Protein AF-A0A6P0TC28-F1 (afdb_monomer)

Radius of gyration: 22.36 Å; Cα contacts (8 Å, |Δi|>4): 568; chains: 1; bounding box: 62×47×70 Å

Foldseek 3Di:
DVVVVVVVVVVVCVVLVVLLVLCVQQVQLQLDLHHNVAQWHFQDPLLRSLVSLCVVCVVPDQFQEEEEEEPQCQLLWLVLAPPGRYRYSYYHPDELVVLLVVLLVCVVVVHAHQEYEYADELLNWWPVNDDDPDDSPSDDDPSSVLRSDPVSSVSSVCVVVVNHPDQWIFGSVRSRGIAGDPDFDQADDDADLDQQQIGTDLVCLVSLLSSCVSRVNHAYEYEHRAFALRCCLRPDNSSPNVLVSLVSQLSSLCSHPWYWYQHAQAPQRNDRVQDRHRRHGGSVVSSVVSCCSPPPDDGGTDGSNPDDSVVSSVSRLVSSCVSCVVVVNNVSDDPVVVD

Structure (mmCIF, N/CA/C/O backbone):
data_AF-A0A6P0TC28-F1
#
_entry.id   AF-A0A6P0TC28-F1
#
loop_
_atom_site.group_PDB
_atom_site.id
_atom_site.type_symbol
_atom_site.label_atom_id
_atom_site.label_alt_id
_atom_site.label_comp_id
_atom_site.label_asym_id
_atom_site.label_entity_id
_atom_site.label_seq_id
_atom_site.pdbx_PDB_ins_code
_atom_site.Cartn_x
_atom_site.Cartn_y
_atom_site.Cartn_z
_atom_site.occupancy
_atom_site.B_iso_or_equiv
_atom_site.auth_seq_id
_atom_site.auth_comp_id
_atom_site.auth_asym_id
_atom_site.auth_atom_id
_atom_site.pdbx_PDB_model_num
ATOM 1 N N . MET A 1 1 ? 33.825 27.581 -37.232 1.00 79.00 1 MET A N 1
ATOM 2 C CA . MET A 1 1 ? 32.441 27.058 -37.286 1.00 79.00 1 MET A CA 1
ATOM 3 C C . MET A 1 1 ? 32.385 25.526 -37.278 1.00 79.00 1 MET A C 1
ATOM 5 O O . MET A 1 1 ? 31.838 24.981 -36.334 1.00 79.00 1 MET A O 1
ATOM 9 N N . GLN A 1 2 ? 32.998 24.811 -38.234 1.00 87.50 2 GLN A N 1
ATOM 10 C CA . GLN A 1 2 ? 32.923 23.333 -38.293 1.00 87.50 2 GLN A CA 1
ATOM 11 C C . GLN A 1 2 ? 33.535 22.599 -37.080 1.00 87.50 2 GLN A C 1
ATOM 13 O O . GLN A 1 2 ? 32.940 21.647 -36.591 1.00 87.50 2 GLN A O 1
ATOM 18 N N . LEU A 1 3 ? 34.693 23.038 -36.565 1.00 92.19 3 LEU A N 1
ATOM 19 C CA . LEU A 1 3 ? 35.306 22.433 -35.369 1.00 92.19 3 LEU A CA 1
ATOM 20 C C . LEU A 1 3 ? 34.439 22.632 -34.115 1.00 92.19 3 LEU A C 1
ATOM 22 O O . LEU A 1 3 ? 34.233 21.692 -33.359 1.00 92.19 3 LEU A O 1
ATOM 26 N N . TYR A 1 4 ? 33.884 23.834 -33.942 1.00 92.44 4 TYR A N 1
ATOM 27 C CA . TYR A 1 4 ? 32.978 24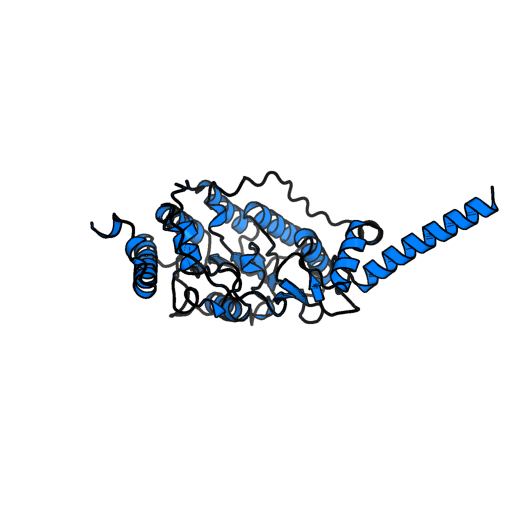.154 -32.837 1.00 92.44 4 TYR A CA 1
ATOM 28 C C . TYR A 1 4 ? 31.726 23.270 -32.863 1.00 92.44 4 TYR A C 1
ATOM 30 O O . TYR A 1 4 ? 31.365 22.703 -31.840 1.00 92.44 4 TYR A O 1
ATOM 38 N N . LEU A 1 5 ? 31.123 23.075 -34.042 1.00 93.69 5 LEU A N 1
ATOM 39 C CA . LEU A 1 5 ? 29.960 22.201 -34.196 1.00 93.69 5 LEU A CA 1
ATOM 40 C C . LEU A 1 5 ? 30.287 20.738 -33.862 1.00 93.69 5 LEU A C 1
ATOM 42 O O . LEU A 1 5 ? 29.498 20.079 -33.195 1.00 93.69 5 LEU A O 1
ATOM 46 N N . LYS A 1 6 ? 31.460 20.237 -34.278 1.00 95.44 6 LYS A N 1
ATOM 47 C CA . LYS A 1 6 ? 31.912 18.876 -33.939 1.00 95.44 6 LYS A CA 1
ATOM 48 C C . LYS A 1 6 ? 32.118 18.697 -32.436 1.00 95.44 6 LYS A C 1
ATOM 50 O O . LYS A 1 6 ? 31.706 17.679 -31.896 1.00 95.44 6 LYS A O 1
ATOM 55 N N . ILE A 1 7 ? 32.734 19.679 -31.774 1.00 95.44 7 ILE A N 1
ATOM 56 C CA . ILE A 1 7 ? 32.949 19.649 -30.321 1.00 95.44 7 ILE A CA 1
ATOM 57 C C . ILE A 1 7 ? 31.610 19.703 -29.590 1.00 95.44 7 ILE A C 1
ATOM 59 O O . ILE A 1 7 ? 31.361 18.865 -28.732 1.00 95.44 7 ILE A O 1
ATOM 63 N N . TYR A 1 8 ? 30.736 20.641 -29.958 1.00 95.94 8 TYR A N 1
ATOM 64 C CA . TYR A 1 8 ? 29.413 20.777 -29.357 1.00 95.94 8 TYR A CA 1
ATOM 65 C C . TYR A 1 8 ? 28.600 19.486 -29.500 1.00 95.94 8 TYR A C 1
ATOM 67 O O . TYR A 1 8 ? 28.153 18.936 -28.502 1.00 95.94 8 TYR A O 1
ATOM 75 N N . LEU A 1 9 ? 28.498 18.945 -30.719 1.00 96.12 9 LEU A N 1
ATOM 76 C CA . LEU A 1 9 ? 27.776 17.699 -30.974 1.00 96.12 9 LEU A CA 1
ATOM 77 C C . LEU A 1 9 ? 28.384 16.519 -30.203 1.00 96.12 9 LEU A C 1
ATOM 79 O O . LEU A 1 9 ? 27.649 15.732 -29.613 1.00 96.12 9 LEU A O 1
ATOM 83 N N . GLY A 1 10 ? 29.715 16.412 -30.169 1.00 96.75 10 GLY A N 1
ATOM 84 C CA . GLY A 1 10 ? 30.405 15.367 -29.414 1.00 96.75 10 GLY A CA 1
ATOM 85 C C . GLY A 1 10 ? 30.136 15.450 -27.910 1.00 96.75 10 GLY A C 1
ATOM 86 O O . GLY A 1 10 ? 29.874 14.426 -27.279 1.00 96.75 10 GLY A O 1
ATOM 87 N N . LEU A 1 11 ? 30.135 16.658 -27.339 1.00 96.19 11 LEU A N 1
ATOM 88 C CA . LEU A 1 11 ? 29.815 16.882 -25.929 1.00 96.19 11 LEU A CA 1
ATOM 89 C C . LEU A 1 11 ? 28.347 16.565 -25.632 1.00 96.19 11 LEU A C 1
ATOM 91 O O . LEU A 1 11 ? 28.074 15.835 -24.684 1.00 96.19 11 LEU A O 1
ATOM 95 N N . SER A 1 12 ? 27.411 17.036 -26.458 1.00 94.69 12 SER A N 1
ATOM 96 C CA . SER A 1 12 ? 25.983 16.744 -26.293 1.00 94.69 12 SER A CA 1
ATOM 97 C C . SER A 1 12 ? 25.698 15.243 -26.345 1.00 94.69 12 SER A C 1
ATOM 99 O O . SER A 1 12 ? 25.020 14.725 -25.464 1.00 94.69 12 SER A O 1
ATOM 101 N N . ILE A 1 13 ? 26.265 14.524 -27.322 1.00 95.69 13 ILE A N 1
ATOM 102 C CA . ILE A 1 13 ? 26.118 13.064 -27.420 1.00 95.69 13 ILE A CA 1
ATOM 103 C C . ILE A 1 13 ? 26.717 12.380 -26.191 1.00 95.69 13 ILE A C 1
ATOM 105 O O . ILE A 1 13 ? 26.100 11.464 -25.655 1.00 95.69 13 ILE A O 1
ATOM 109 N N . SER A 1 14 ? 27.882 12.830 -25.719 1.00 95.50 14 SER A N 1
ATOM 110 C CA . SER A 1 14 ? 28.529 12.257 -24.533 1.00 95.50 14 SER A CA 1
ATOM 111 C C . SER A 1 14 ? 27.673 12.432 -23.279 1.00 95.50 14 SER A C 1
ATOM 113 O O . SER A 1 14 ? 27.493 11.475 -22.533 1.00 95.50 14 SER A O 1
ATOM 115 N N . VAL A 1 15 ? 27.092 13.619 -23.072 1.00 94.88 15 VAL A N 1
ATOM 116 C CA . VAL A 1 15 ? 26.208 13.894 -21.929 1.00 94.88 15 VAL A CA 1
ATOM 117 C C . VAL A 1 15 ? 24.932 13.056 -22.004 1.00 94.88 15 VAL A C 1
ATOM 119 O O . VAL A 1 15 ? 24.589 12.389 -21.033 1.00 94.88 15 VAL A O 1
ATOM 122 N N . ILE A 1 16 ? 24.262 13.022 -23.161 1.00 94.44 16 ILE A N 1
ATOM 123 C CA . ILE A 1 16 ? 23.034 12.232 -23.357 1.00 94.44 16 ILE A CA 1
ATOM 124 C C . ILE A 1 16 ? 23.316 10.737 -23.163 1.00 94.44 16 ILE A C 1
ATOM 126 O O . ILE A 1 16 ? 22.548 10.040 -22.504 1.00 94.44 16 ILE A O 1
ATOM 130 N N . SER A 1 17 ? 24.440 10.247 -23.692 1.00 93.94 17 SER A N 1
ATOM 131 C CA . SER A 1 17 ? 24.847 8.845 -23.536 1.00 93.94 17 SER A CA 1
ATOM 132 C C . SER A 1 17 ? 25.158 8.510 -22.082 1.00 93.94 17 SER A C 1
ATOM 134 O O . SER A 1 17 ? 24.779 7.441 -21.617 1.00 93.94 17 SER A O 1
ATOM 136 N N . PHE A 1 18 ? 25.810 9.419 -21.351 1.00 95.50 18 PHE A N 1
ATOM 137 C CA . PHE A 1 18 ? 26.077 9.247 -19.926 1.00 95.50 18 PHE A CA 1
ATOM 138 C C . PHE A 1 18 ? 24.783 9.189 -19.106 1.00 95.50 18 PHE A C 1
ATOM 140 O O . PHE A 1 18 ? 24.628 8.283 -18.291 1.00 95.50 18 PHE A O 1
ATOM 147 N N . VAL A 1 19 ? 23.836 10.098 -19.363 1.00 96.31 19 VAL A N 1
ATOM 148 C CA . VAL A 1 19 ? 22.515 10.106 -18.713 1.00 96.31 19 VAL A CA 1
ATOM 149 C C . VAL A 1 19 ? 21.767 8.799 -18.978 1.00 96.31 19 VAL A C 1
ATOM 151 O O . VAL A 1 19 ? 21.354 8.127 -18.034 1.00 96.31 19 VAL A O 1
ATOM 154 N N . GLY A 1 20 ? 21.655 8.396 -20.247 1.00 95.56 20 GLY A N 1
ATOM 155 C CA . GLY A 1 20 ? 20.981 7.153 -20.621 1.00 95.56 20 GLY A CA 1
ATOM 156 C C . GLY A 1 20 ? 21.649 5.913 -20.024 1.00 95.56 20 GLY A C 1
ATOM 157 O O . GLY A 1 20 ? 20.962 5.009 -19.557 1.00 95.56 20 GLY A O 1
ATOM 158 N N . PHE A 1 21 ? 22.984 5.884 -19.985 1.00 95.31 21 PHE A N 1
ATOM 159 C CA . PHE A 1 21 ? 23.741 4.791 -19.379 1.00 95.31 21 PHE A CA 1
ATOM 160 C C . PHE A 1 21 ? 23.520 4.701 -17.866 1.00 95.31 21 PHE A C 1
ATOM 162 O O . PHE A 1 21 ? 23.295 3.605 -17.356 1.00 95.31 21 PHE A O 1
ATOM 169 N N . LEU A 1 22 ? 23.537 5.832 -17.151 1.00 96.19 22 LEU A N 1
ATOM 170 C CA . LEU A 1 22 ? 23.292 5.846 -15.710 1.00 96.19 22 LEU A CA 1
ATOM 171 C C . LEU A 1 22 ? 21.867 5.386 -15.387 1.00 96.19 22 LEU A C 1
ATOM 173 O O . LEU A 1 22 ? 21.687 4.516 -14.538 1.00 96.19 22 LEU A O 1
ATOM 177 N N . ASN A 1 23 ? 20.878 5.906 -16.116 1.00 96.25 23 ASN A N 1
ATOM 178 C CA . ASN A 1 23 ? 19.480 5.510 -15.964 1.00 96.25 23 ASN A CA 1
ATOM 179 C C . ASN A 1 23 ? 19.262 4.031 -16.277 1.00 96.25 23 ASN A C 1
ATOM 181 O O . ASN A 1 23 ? 18.480 3.382 -15.602 1.00 96.25 23 ASN A O 1
ATOM 185 N N . TRP A 1 24 ? 19.986 3.466 -17.242 1.00 94.88 24 TRP A N 1
ATOM 186 C CA . TRP A 1 24 ? 19.932 2.033 -17.528 1.00 94.88 24 TRP A CA 1
ATOM 187 C C . TRP A 1 24 ? 20.585 1.159 -16.448 1.00 94.88 24 TRP A C 1
ATOM 189 O O . TRP A 1 24 ? 20.142 0.034 -16.223 1.00 94.88 24 TRP A O 1
ATOM 199 N N . LEU A 1 25 ? 21.642 1.645 -15.789 1.00 95.06 25 LEU A N 1
ATOM 200 C CA . LEU A 1 25 ? 22.296 0.919 -14.696 1.00 95.06 25 LEU A CA 1
ATOM 201 C C . LEU A 1 25 ? 21.474 0.935 -13.405 1.00 95.06 25 LEU A C 1
ATOM 203 O O . LEU A 1 25 ? 21.384 -0.090 -12.731 1.00 95.06 25 LEU A O 1
ATOM 207 N N . VAL A 1 26 ? 20.924 2.095 -13.049 1.00 95.38 26 VAL A N 1
ATOM 208 C CA . VAL A 1 26 ? 20.130 2.270 -11.824 1.00 95.38 26 VAL A CA 1
ATOM 209 C C . VAL A 1 26 ? 18.680 1.840 -12.031 1.00 95.38 26 VAL A C 1
ATOM 211 O O . VAL A 1 26 ? 18.037 1.414 -11.081 1.00 95.38 26 VAL A O 1
ATOM 214 N N . ASP A 1 27 ? 18.173 1.924 -13.262 1.00 94.75 27 ASP A N 1
ATOM 215 C CA . ASP A 1 27 ? 16.811 1.533 -13.637 1.00 94.75 27 ASP A CA 1
ATOM 216 C C . ASP A 1 27 ? 15.763 2.114 -12.662 1.00 94.75 27 ASP A C 1
ATOM 218 O O . ASP A 1 27 ? 14.981 1.377 -12.063 1.00 94.75 27 ASP A O 1
ATOM 222 N N . PRO A 1 28 ? 15.764 3.445 -12.421 1.00 93.31 28 PRO A N 1
ATOM 223 C CA . PRO A 1 28 ? 14.982 4.051 -11.339 1.00 93.31 28 PRO A CA 1
ATOM 224 C C . PRO A 1 28 ? 13.473 3.910 -11.553 1.00 93.31 28 PRO A C 1
ATOM 226 O O . PRO A 1 28 ? 12.715 3.975 -10.593 1.00 93.31 28 PRO A O 1
ATOM 229 N N . LEU A 1 29 ? 13.051 3.722 -12.810 1.00 93.00 29 LEU A N 1
ATOM 230 C CA . LEU A 1 29 ? 11.649 3.585 -13.196 1.00 93.00 29 LEU A CA 1
ATOM 231 C C . LEU A 1 29 ? 11.230 2.145 -13.512 1.00 93.00 29 LEU A C 1
ATOM 233 O O . LEU A 1 29 ? 10.132 1.948 -14.029 1.00 93.00 29 LEU A O 1
ATOM 237 N N . TRP A 1 30 ? 12.101 1.165 -13.254 1.00 92.88 30 TRP A N 1
ATOM 238 C CA . TRP A 1 30 ? 11.821 -0.253 -13.469 1.00 92.88 30 TRP A CA 1
ATOM 239 C C . TRP A 1 30 ? 11.344 -0.579 -14.885 1.00 92.88 30 TRP A C 1
ATOM 241 O O . TRP A 1 30 ? 10.340 -1.255 -15.043 1.00 92.88 30 TRP A O 1
ATOM 251 N N . TYR A 1 31 ? 12.055 -0.107 -15.918 1.00 91.38 31 TYR A N 1
ATOM 252 C CA . TYR A 1 31 ? 11.865 -0.554 -17.314 1.00 91.38 31 TYR A CA 1
ATOM 253 C C . TYR A 1 31 ? 12.689 -1.808 -17.649 1.00 91.38 31 TYR A C 1
ATOM 255 O O . TYR A 1 31 ? 12.529 -2.393 -18.724 1.00 91.38 31 TYR A O 1
ATOM 263 N N . GLY A 1 32 ? 13.588 -2.206 -16.750 1.00 90.00 32 GLY A N 1
ATOM 264 C CA . GLY A 1 32 ? 14.235 -3.507 -16.732 1.00 90.00 32 GLY A CA 1
ATOM 265 C C . GLY A 1 32 ? 13.983 -4.229 -15.404 1.00 90.00 32 GLY A C 1
ATOM 266 O O . GLY A 1 32 ? 12.886 -4.233 -14.854 1.00 90.00 32 GLY A O 1
ATOM 267 N N . SER A 1 33 ? 15.031 -4.854 -14.873 1.00 87.94 33 SER A N 1
ATOM 268 C CA . SER A 1 33 ? 14.980 -5.649 -13.644 1.00 87.94 33 SER A CA 1
ATOM 269 C C . SER A 1 33 ? 15.188 -4.838 -12.359 1.00 87.94 33 SER A C 1
ATOM 271 O O . SER A 1 33 ? 15.461 -5.437 -11.326 1.00 87.94 33 SER A O 1
ATOM 273 N N . GLY A 1 34 ? 15.151 -3.507 -12.422 1.00 91.50 34 GLY A N 1
ATOM 274 C CA . GLY A 1 34 ? 15.514 -2.639 -11.305 1.00 91.50 34 GLY A CA 1
ATOM 275 C C . GLY A 1 34 ? 17.024 -2.435 -11.187 1.00 91.50 34 GLY A C 1
ATOM 276 O O . GLY A 1 34 ? 17.810 -2.823 -12.064 1.00 91.50 34 GLY A O 1
ATOM 277 N N . ASN A 1 35 ? 17.431 -1.777 -10.105 1.00 92.62 35 ASN A N 1
ATOM 278 C CA . ASN A 1 35 ? 18.796 -1.316 -9.901 1.00 92.62 35 ASN A CA 1
ATOM 279 C C . ASN A 1 35 ? 19.800 -2.472 -9.945 1.00 92.62 35 ASN A C 1
ATOM 281 O O . ASN A 1 35 ? 19.619 -3.530 -9.337 1.00 92.62 35 ASN A O 1
ATOM 285 N N . ARG A 1 36 ? 20.862 -2.272 -10.733 1.00 91.62 36 ARG A N 1
ATOM 286 C CA . ARG A 1 36 ? 21.922 -3.263 -10.975 1.00 91.62 36 ARG A CA 1
ATOM 287 C C . ARG A 1 36 ? 23.172 -3.002 -10.147 1.00 91.62 36 ARG A C 1
ATOM 289 O O . ARG A 1 36 ? 24.051 -3.858 -10.082 1.00 91.62 36 ARG A O 1
ATOM 296 N N . LEU A 1 37 ? 23.276 -1.810 -9.564 1.00 91.88 37 LEU A N 1
ATOM 297 C CA . LEU A 1 37 ? 24.395 -1.383 -8.728 1.00 91.88 37 LEU A CA 1
ATOM 298 C C . LEU A 1 37 ? 24.125 -1.694 -7.253 1.00 91.88 37 LEU A C 1
ATOM 300 O O . LEU A 1 37 ? 25.021 -2.144 -6.542 1.00 91.88 37 LEU A O 1
ATOM 304 N N . SER A 1 38 ? 22.884 -1.509 -6.811 1.00 88.31 38 SER A N 1
ATOM 305 C CA . SER A 1 38 ? 22.364 -1.989 -5.528 1.00 88.31 38 SER A CA 1
ATOM 306 C C . SER A 1 38 ? 21.055 -2.738 -5.767 1.00 88.31 38 SER A C 1
ATOM 308 O O . SER A 1 38 ? 20.474 -2.611 -6.836 1.00 88.31 38 SER A O 1
ATOM 310 N N . SER A 1 39 ? 20.572 -3.516 -4.795 1.00 87.75 39 SER A N 1
ATOM 311 C CA . SER A 1 39 ? 19.246 -4.136 -4.922 1.00 87.75 39 SER A CA 1
ATOM 312 C C . SER A 1 39 ? 18.093 -3.155 -4.698 1.00 87.75 39 SER A C 1
ATOM 314 O O . SER A 1 39 ? 16.948 -3.533 -4.882 1.00 87.75 39 SER A O 1
ATOM 316 N N . ARG A 1 40 ? 18.370 -1.909 -4.291 1.00 91.62 40 ARG A N 1
ATOM 317 C CA . ARG A 1 40 ? 17.353 -0.972 -3.801 1.00 91.62 40 ARG A CA 1
ATOM 318 C C . ARG A 1 40 ? 16.971 0.056 -4.865 1.00 91.62 40 ARG A C 1
ATOM 320 O O . ARG A 1 40 ? 17.839 0.754 -5.400 1.00 91.62 40 ARG A O 1
ATOM 327 N N . ASN A 1 41 ? 15.670 0.218 -5.067 1.00 92.81 41 ASN A N 1
ATOM 328 C CA . ASN A 1 41 ? 15.054 1.351 -5.752 1.00 92.81 41 ASN A CA 1
ATOM 329 C C . ASN A 1 41 ? 14.102 2.045 -4.782 1.00 92.81 41 ASN A C 1
ATOM 331 O O . ASN A 1 41 ? 13.250 1.396 -4.188 1.00 92.81 41 ASN A O 1
ATOM 335 N N . PHE A 1 42 ? 14.203 3.359 -4.617 1.00 91.81 42 PHE A N 1
ATOM 336 C CA . PHE A 1 42 ? 13.253 4.064 -3.755 1.00 91.81 42 PHE A CA 1
ATOM 337 C C . PHE A 1 42 ? 11.881 4.194 -4.412 1.00 91.81 42 PHE A C 1
ATOM 339 O O . PHE A 1 42 ? 11.769 4.173 -5.639 1.00 91.81 42 PHE A O 1
ATOM 346 N N . ALA A 1 43 ? 10.848 4.337 -3.580 1.00 87.81 43 ALA A N 1
ATOM 347 C CA . ALA A 1 43 ? 9.454 4.478 -3.990 1.00 87.81 43 ALA A CA 1
ATOM 348 C C . ALA A 1 43 ? 9.187 5.829 -4.687 1.00 87.81 43 ALA A C 1
ATOM 350 O O . ALA A 1 43 ? 8.538 6.724 -4.153 1.00 87.81 43 ALA A O 1
ATOM 351 N N . PHE A 1 44 ? 9.724 6.003 -5.890 1.00 85.62 44 PHE A N 1
ATOM 352 C CA . PHE A 1 44 ? 9.437 7.135 -6.760 1.00 85.62 44 PHE A CA 1
ATOM 353 C C . PHE A 1 44 ? 8.386 6.743 -7.782 1.00 85.62 44 PHE A C 1
ATOM 355 O O . PHE A 1 44 ? 8.486 5.667 -8.362 1.00 85.62 44 PHE A O 1
ATOM 362 N N . ASP A 1 45 ? 7.427 7.642 -8.013 1.00 87.62 45 ASP A N 1
ATOM 363 C CA . ASP A 1 45 ? 6.423 7.516 -9.073 1.00 87.62 45 ASP A CA 1
ATOM 364 C C . ASP A 1 45 ? 5.871 6.084 -9.187 1.00 87.62 45 ASP A C 1
ATOM 366 O O . ASP A 1 45 ? 5.975 5.425 -10.220 1.00 87.62 45 ASP A O 1
ATOM 370 N N . GLU A 1 46 ? 5.371 5.554 -8.063 1.00 91.75 46 GLU A N 1
ATOM 371 C CA . GLU A 1 46 ? 4.943 4.151 -7.944 1.00 91.75 46 GLU A CA 1
ATOM 372 C C . GLU A 1 46 ? 3.923 3.764 -9.020 1.00 91.75 46 GLU A C 1
ATOM 374 O O . GLU A 1 46 ? 3.945 2.641 -9.506 1.00 91.75 46 GLU A O 1
ATOM 379 N N . ARG A 1 47 ? 3.106 4.724 -9.463 1.00 92.25 47 ARG A N 1
ATOM 380 C CA . ARG A 1 47 ? 2.176 4.595 -10.591 1.00 92.25 47 ARG A CA 1
ATOM 381 C C . ARG A 1 47 ? 2.892 4.161 -11.875 1.00 92.25 47 ARG A C 1
ATOM 383 O O . ARG A 1 47 ? 2.522 3.159 -12.488 1.00 92.25 47 ARG A O 1
ATOM 390 N N . VAL A 1 48 ? 3.965 4.858 -12.253 1.00 91.44 48 VAL A N 1
ATOM 391 C CA . VAL A 1 48 ? 4.788 4.511 -13.422 1.00 91.44 48 VAL A CA 1
ATOM 392 C C . VAL A 1 48 ? 5.629 3.263 -13.159 1.00 91.44 48 VAL A C 1
ATOM 394 O O . VAL A 1 48 ? 5.676 2.366 -13.999 1.00 91.44 48 VAL A O 1
ATOM 397 N N . THR A 1 49 ? 6.296 3.174 -12.008 1.00 92.31 49 THR A N 1
ATOM 398 C CA . THR A 1 49 ? 7.269 2.099 -11.753 1.00 92.31 49 THR A CA 1
ATOM 399 C C . THR A 1 49 ? 6.617 0.732 -11.588 1.00 92.31 49 THR A C 1
ATOM 401 O O . THR A 1 49 ? 7.083 -0.228 -12.204 1.00 92.31 49 THR A O 1
ATOM 404 N N . LYS A 1 50 ? 5.490 0.644 -10.869 1.00 94.56 50 LYS A N 1
ATOM 405 C CA . LYS A 1 50 ? 4.691 -0.587 -10.773 1.00 94.56 50 LYS A CA 1
ATOM 406 C C . LYS A 1 50 ? 4.129 -0.987 -12.127 1.00 94.56 50 LYS A C 1
ATOM 408 O O . LYS A 1 50 ? 4.239 -2.148 -12.502 1.00 94.56 50 LYS A O 1
ATOM 413 N N . THR A 1 51 ? 3.626 -0.035 -12.911 1.00 94.44 51 THR A N 1
ATOM 414 C CA . THR A 1 51 ? 3.128 -0.326 -14.264 1.00 94.44 51 THR A CA 1
ATOM 415 C C . THR A 1 51 ? 4.224 -0.861 -15.182 1.00 94.44 51 THR A C 1
ATOM 417 O O . THR A 1 51 ? 4.017 -1.855 -15.877 1.00 94.44 51 THR A O 1
ATOM 420 N N . ASN A 1 52 ? 5.415 -0.259 -15.175 1.00 93.31 52 ASN A N 1
ATOM 421 C CA . ASN A 1 52 ? 6.528 -0.752 -15.985 1.00 93.31 52 ASN A CA 1
ATOM 422 C C . ASN A 1 52 ? 6.978 -2.146 -15.546 1.00 93.31 52 ASN A C 1
ATOM 424 O O . ASN A 1 52 ? 7.306 -2.975 -16.401 1.00 93.31 52 ASN A O 1
ATOM 428 N N . HIS A 1 53 ? 6.978 -2.407 -14.236 1.00 94.00 53 HIS A N 1
ATOM 429 C CA . HIS A 1 53 ? 7.281 -3.724 -13.698 1.00 94.00 53 HIS A CA 1
ATOM 430 C C . HIS A 1 53 ? 6.233 -4.754 -14.148 1.00 94.00 53 HIS A C 1
ATOM 432 O O . HIS A 1 53 ? 6.601 -5.734 -14.797 1.00 94.00 53 HIS A O 1
ATOM 438 N N . PHE A 1 54 ? 4.941 -4.475 -13.936 1.00 94.88 54 PHE A N 1
ATOM 439 C CA . PHE A 1 54 ? 3.818 -5.304 -14.388 1.00 94.88 54 PHE A CA 1
ATOM 440 C C . PHE A 1 54 ? 3.921 -5.649 -15.875 1.00 94.88 54 PHE A C 1
ATOM 442 O O . PHE A 1 54 ? 3.881 -6.814 -16.261 1.00 94.88 54 PHE A O 1
ATOM 449 N N . LEU A 1 55 ? 4.129 -4.656 -16.742 1.00 92.88 55 LEU A N 1
ATOM 450 C CA . LEU A 1 55 ? 4.211 -4.879 -18.187 1.00 92.88 55 LEU A CA 1
ATOM 451 C C . LEU A 1 55 ? 5.371 -5.788 -18.605 1.00 92.88 55 LEU A C 1
ATOM 453 O O . LEU A 1 55 ? 5.282 -6.478 -19.625 1.00 92.88 55 LEU A O 1
ATOM 457 N N . GLN A 1 56 ? 6.460 -5.799 -17.840 1.00 91.56 56 GLN A N 1
ATOM 458 C CA . GLN A 1 56 ? 7.602 -6.668 -18.103 1.00 91.56 56 GLN A CA 1
ATOM 459 C C . GLN A 1 56 ? 7.421 -8.091 -17.595 1.00 91.56 56 GLN A C 1
ATOM 461 O O . GLN A 1 56 ? 8.005 -9.022 -18.168 1.00 91.56 56 GLN A O 1
ATOM 466 N N . THR A 1 57 ? 6.672 -8.259 -16.511 1.00 93.69 57 THR A N 1
ATOM 467 C CA . THR A 1 57 ? 6.504 -9.541 -15.831 1.00 93.69 57 THR A CA 1
ATOM 468 C C . THR A 1 57 ? 5.232 -10.264 -16.241 1.00 93.69 57 THR A C 1
ATOM 470 O O . THR A 1 57 ? 5.269 -11.488 -16.283 1.00 93.69 57 THR A O 1
ATOM 473 N N . LYS A 1 58 ? 4.170 -9.571 -16.676 1.00 93.25 58 LYS A N 1
ATOM 474 C CA . LYS A 1 58 ? 2.851 -10.161 -16.990 1.00 93.25 58 LYS A CA 1
ATOM 475 C C . LYS A 1 58 ? 2.837 -11.269 -18.048 1.00 93.25 58 LYS A C 1
ATOM 477 O O . LYS A 1 58 ? 1.870 -11.998 -18.167 1.00 93.25 58 LYS A O 1
ATOM 482 N N . ARG A 1 59 ? 3.891 -11.391 -18.866 1.00 92.94 59 ARG A N 1
ATOM 483 C CA . ARG A 1 59 ? 4.047 -12.489 -19.851 1.00 92.94 59 ARG A CA 1
ATOM 484 C C . ARG A 1 59 ? 4.885 -13.665 -19.343 1.00 92.94 59 ARG A C 1
ATOM 486 O O . ARG A 1 59 ? 5.083 -14.631 -20.073 1.00 92.94 59 ARG A O 1
ATOM 493 N N . LYS A 1 60 ? 5.485 -13.526 -18.164 1.00 93.19 60 LYS A N 1
ATOM 494 C CA . LYS A 1 60 ? 6.416 -14.482 -17.544 1.00 93.19 60 LYS A CA 1
ATOM 495 C C . LYS A 1 60 ? 5.868 -15.044 -16.238 1.00 93.19 60 LYS A C 1
ATOM 497 O O . LYS A 1 60 ? 6.260 -16.138 -15.853 1.00 93.19 60 LYS A O 1
ATOM 502 N N . VAL A 1 61 ? 5.043 -14.255 -15.565 1.00 93.12 61 VAL A N 1
ATOM 503 C CA . VAL A 1 61 ? 4.400 -14.554 -14.297 1.00 93.12 61 VAL A CA 1
ATOM 504 C C . VAL A 1 61 ? 2.908 -14.644 -14.577 1.00 93.12 61 VAL A C 1
ATOM 506 O O . VAL A 1 61 ? 2.364 -13.757 -15.235 1.00 93.12 61 VAL A O 1
ATOM 509 N N . ASP A 1 62 ? 2.295 -15.730 -14.127 1.00 94.06 62 ASP A N 1
ATOM 510 C CA . ASP A 1 62 ? 0.858 -15.961 -14.235 1.00 94.06 62 ASP A CA 1
ATOM 511 C C . ASP A 1 62 ? 0.200 -15.362 -12.992 1.00 94.06 62 ASP A C 1
ATOM 513 O O . ASP A 1 62 ? 0.194 -15.978 -11.930 1.00 94.06 62 ASP A O 1
ATOM 517 N N . TYR A 1 63 ? -0.193 -14.091 -13.085 1.00 97.12 63 TYR A N 1
ATOM 518 C CA . TYR A 1 63 ? -0.799 -13.381 -11.964 1.00 97.12 63 TYR A CA 1
ATOM 519 C C . TYR A 1 63 ? -2.261 -13.805 -11.821 1.00 97.12 63 TYR A C 1
ATOM 521 O O . TYR A 1 63 ? -3.097 -13.416 -12.633 1.00 97.12 63 TYR A O 1
ATOM 529 N N . ASP A 1 64 ? -2.563 -14.561 -10.772 1.00 97.19 64 ASP A N 1
ATOM 530 C CA . ASP A 1 64 ? -3.917 -14.985 -10.393 1.00 97.19 64 ASP A CA 1
ATOM 531 C C . ASP A 1 64 ? -4.497 -14.132 -9.248 1.00 97.19 64 ASP A C 1
ATOM 533 O O . ASP A 1 64 ? -5.638 -14.322 -8.828 1.00 97.19 64 ASP A O 1
ATOM 537 N N . CYS A 1 65 ? -3.731 -13.155 -8.766 1.00 98.00 65 CYS A N 1
ATOM 538 C CA . CYS A 1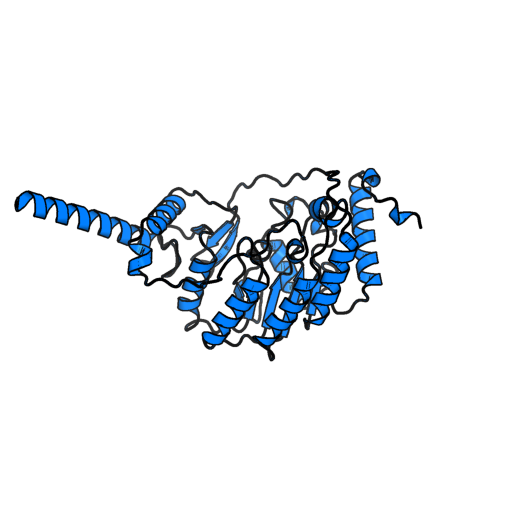 65 ? -4.118 -12.277 -7.678 1.00 98.00 65 CYS A CA 1
ATOM 539 C C . CYS A 1 65 ? -3.679 -10.827 -7.923 1.00 98.00 65 CYS A C 1
ATOM 541 O O . CYS A 1 65 ? -2.596 -10.549 -8.454 1.00 98.00 65 CYS A O 1
ATOM 543 N N . LEU A 1 66 ? -4.512 -9.884 -7.484 1.00 98.44 66 LEU A N 1
ATOM 544 C CA . LEU A 1 66 ? -4.243 -8.450 -7.527 1.00 98.44 66 LEU A CA 1
ATOM 545 C C . LEU A 1 66 ? -4.397 -7.843 -6.131 1.00 98.44 66 LEU A C 1
ATOM 547 O O . LEU A 1 66 ? -5.392 -8.099 -5.467 1.00 98.44 66 LEU A O 1
ATOM 551 N N . ILE A 1 67 ? -3.448 -7.010 -5.700 1.00 98.69 67 ILE A N 1
ATOM 552 C CA . ILE A 1 67 ? -3.558 -6.230 -4.457 1.00 98.69 67 ILE A CA 1
ATOM 553 C C . ILE A 1 67 ? -3.665 -4.749 -4.826 1.00 98.69 67 ILE A C 1
ATOM 555 O O . ILE A 1 67 ? -2.754 -4.193 -5.443 1.00 98.69 67 ILE A O 1
ATOM 559 N N . LEU A 1 68 ? -4.757 -4.104 -4.432 1.00 98.56 68 LEU A N 1
ATOM 560 C CA . LEU A 1 68 ? -5.049 -2.685 -4.636 1.00 98.56 68 LEU A CA 1
ATOM 561 C C . LEU A 1 68 ? -5.113 -1.984 -3.275 1.00 98.56 68 LEU A C 1
ATOM 563 O O . LEU A 1 68 ? -5.599 -2.558 -2.306 1.00 98.56 68 LEU A O 1
ATOM 567 N N . GLY A 1 69 ? -4.612 -0.755 -3.168 1.00 97.44 69 GLY A N 1
ATOM 568 C CA . GLY A 1 69 ? -4.626 -0.020 -1.899 1.00 97.44 69 GLY A CA 1
ATOM 569 C C . GLY A 1 69 ? -3.787 1.256 -1.915 1.00 97.44 69 GLY A C 1
ATOM 570 O O . GLY A 1 69 ? -3.113 1.572 -2.900 1.00 97.44 69 GLY A O 1
ATOM 571 N N . SER A 1 70 ? -3.810 2.014 -0.819 1.00 96.06 70 SER A N 1
ATOM 572 C CA . SER A 1 70 ? -2.949 3.192 -0.673 1.00 96.06 70 SER A CA 1
ATOM 573 C C . SER A 1 70 ? -1.551 2.829 -0.140 1.00 96.06 70 SER A C 1
ATOM 575 O O . SER A 1 70 ? -1.110 1.680 -0.212 1.00 96.06 70 SER A O 1
ATOM 577 N N . SER A 1 71 ? -0.809 3.803 0.405 1.00 95.06 71 SER A N 1
ATOM 578 C CA . SER A 1 71 ? 0.517 3.552 0.980 1.00 95.06 71 SER A CA 1
ATOM 579 C C . SER A 1 71 ? 0.491 2.546 2.123 1.00 95.06 71 SER A C 1
ATOM 581 O O . SER A 1 71 ? 1.494 1.866 2.333 1.00 95.06 71 SER A O 1
ATOM 583 N N . THR A 1 72 ? -0.626 2.434 2.836 1.00 96.19 72 THR A N 1
ATOM 584 C CA . THR A 1 72 ? -0.816 1.478 3.929 1.00 96.19 72 THR A CA 1
ATOM 585 C C . THR A 1 72 ? -0.576 0.051 3.448 1.00 96.19 72 THR A C 1
ATOM 587 O O . THR A 1 72 ? 0.235 -0.644 4.047 1.00 96.19 72 THR A O 1
ATOM 590 N N . ALA A 1 73 ? -1.127 -0.340 2.298 1.00 97.50 73 ALA A N 1
ATOM 591 C CA . ALA A 1 73 ? -0.987 -1.682 1.725 1.00 97.50 73 ALA A CA 1
ATOM 592 C C . ALA A 1 73 ? 0.302 -1.908 0.900 1.00 97.50 73 ALA A C 1
ATOM 594 O O . ALA A 1 73 ? 0.497 -2.982 0.330 1.00 97.50 73 ALA A O 1
ATOM 595 N N . THR A 1 74 ? 1.217 -0.931 0.807 1.00 96.75 74 THR A N 1
ATOM 596 C CA . THR A 1 74 ? 2.452 -1.101 0.003 1.00 96.75 74 THR A CA 1
ATOM 597 C C . THR A 1 74 ? 3.406 -2.152 0.563 1.00 96.75 74 THR A C 1
ATOM 599 O O . THR A 1 74 ? 4.161 -2.741 -0.205 1.00 96.75 74 THR A O 1
ATOM 602 N N . LEU A 1 75 ? 3.365 -2.396 1.876 1.00 96.81 75 LEU A N 1
ATOM 603 C CA . LEU A 1 75 ? 4.219 -3.362 2.578 1.00 96.81 75 LEU A CA 1
ATOM 604 C C . LEU A 1 75 ? 3.578 -4.750 2.705 1.00 96.81 75 LEU A C 1
ATOM 606 O O . LEU A 1 75 ? 4.208 -5.657 3.243 1.00 96.81 75 LEU A O 1
ATOM 610 N N . LEU A 1 76 ? 2.358 -4.921 2.187 1.00 97.50 76 LEU A N 1
ATOM 611 C CA . LEU A 1 76 ? 1.737 -6.227 2.015 1.00 97.50 76 LEU A CA 1
ATOM 612 C C . LEU A 1 76 ? 2.440 -6.953 0.864 1.00 97.50 76 LEU A C 1
ATOM 614 O O . LEU A 1 76 ? 2.241 -6.638 -0.314 1.00 97.50 76 LEU A O 1
ATOM 618 N N . ARG A 1 77 ? 3.331 -7.878 1.215 1.00 96.75 77 ARG A N 1
ATOM 619 C CA . ARG A 1 77 ? 4.188 -8.569 0.252 1.00 96.75 77 ARG A CA 1
ATOM 620 C C . ARG A 1 77 ? 3.392 -9.603 -0.528 1.00 96.75 77 ARG A C 1
ATOM 622 O O . ARG A 1 77 ? 2.615 -10.361 0.041 1.00 96.75 77 ARG A O 1
ATOM 629 N N . SER A 1 78 ? 3.637 -9.671 -1.832 1.00 95.56 78 SER A N 1
ATOM 630 C CA . SER A 1 78 ? 3.041 -10.704 -2.681 1.00 95.56 78 SER A CA 1
ATOM 631 C C . SER A 1 78 ? 3.441 -12.115 -2.236 1.00 95.56 78 SER A C 1
ATOM 633 O O . SER A 1 78 ? 2.643 -13.033 -2.366 1.00 95.56 78 SER A O 1
ATOM 635 N N . SER A 1 79 ? 4.645 -12.289 -1.682 1.00 95.56 79 SER A N 1
ATOM 636 C CA . SER A 1 79 ? 5.131 -13.560 -1.131 1.00 95.56 79 SER A CA 1
ATOM 637 C C . SER A 1 79 ? 4.431 -14.017 0.149 1.00 95.56 79 SER A C 1
ATOM 639 O O . SER A 1 79 ? 4.621 -15.165 0.544 1.00 95.56 79 SER A O 1
ATOM 641 N N . SER A 1 80 ? 3.615 -13.169 0.783 1.00 96.00 80 SER A N 1
ATOM 642 C CA . SER A 1 80 ? 2.799 -13.550 1.943 1.00 96.00 80 SER A CA 1
ATOM 643 C C . SER A 1 80 ? 1.562 -14.381 1.565 1.00 96.00 80 SER A C 1
ATOM 645 O O . SER A 1 80 ? 0.865 -14.865 2.454 1.00 96.00 80 SER A O 1
ATOM 647 N N . PHE A 1 81 ? 1.288 -14.565 0.269 1.00 95.75 81 PHE A N 1
ATOM 648 C CA . PHE A 1 81 ? 0.171 -15.365 -0.231 1.00 95.75 81 PHE A CA 1
ATOM 649 C C . PHE A 1 81 ? 0.680 -16.718 -0.743 1.00 95.75 81 PHE A C 1
ATOM 651 O O . PHE A 1 81 ? 1.380 -16.788 -1.751 1.00 95.75 81 PHE A O 1
ATOM 658 N N . GLU A 1 82 ? 0.381 -17.809 -0.029 1.00 90.25 82 GLU A N 1
ATOM 659 C CA . GLU A 1 82 ? 1.062 -19.102 -0.229 1.00 90.25 82 GLU A CA 1
ATOM 660 C C . GLU A 1 82 ? 0.625 -19.838 -1.503 1.00 90.25 82 GLU A C 1
ATOM 662 O O . GLU A 1 82 ? 1.393 -20.616 -2.077 1.00 90.25 82 GLU A O 1
ATOM 667 N N . GLN A 1 83 ? -0.616 -19.616 -1.938 1.00 90.12 83 GLN A N 1
ATOM 668 C CA . GLN A 1 83 ? -1.245 -20.342 -3.049 1.00 90.12 83 GLN A CA 1
ATOM 669 C C . GLN A 1 83 ? -1.580 -19.446 -4.242 1.00 90.12 83 GLN A C 1
ATOM 671 O O . GLN A 1 83 ? -2.238 -19.899 -5.174 1.00 90.12 83 GLN A O 1
ATOM 676 N N . GLN A 1 84 ? -1.131 -18.194 -4.209 1.00 94.44 84 GLN A N 1
ATOM 677 C CA . GLN A 1 84 ? -1.424 -17.194 -5.223 1.00 94.44 84 GLN A CA 1
ATOM 678 C C . GLN A 1 84 ? -0.151 -16.464 -5.625 1.00 94.44 84 GLN A C 1
ATOM 680 O O . GLN A 1 84 ? 0.780 -16.267 -4.847 1.00 94.44 84 GLN A O 1
ATOM 685 N N . THR A 1 85 ? -0.130 -16.012 -6.865 1.00 96.44 85 THR A N 1
ATOM 686 C CA . THR A 1 85 ? 0.885 -15.128 -7.408 1.00 96.44 85 THR A CA 1
ATOM 687 C C . THR A 1 85 ? 0.292 -13.733 -7.546 1.00 96.44 85 THR A C 1
ATOM 689 O O . THR A 1 85 ? -0.257 -13.353 -8.580 1.00 96.44 85 THR A O 1
ATOM 692 N N . CYS A 1 86 ? 0.418 -12.947 -6.479 1.00 97.31 86 CYS A N 1
ATOM 693 C CA . CYS A 1 86 ? -0.154 -11.610 -6.414 1.00 97.31 86 CYS A CA 1
ATOM 694 C C . CYS A 1 86 ? 0.718 -10.546 -7.091 1.00 97.31 86 CYS A C 1
ATOM 696 O O . CYS A 1 86 ? 1.937 -10.493 -6.896 1.00 97.31 86 CYS A O 1
ATOM 698 N N . PHE A 1 87 ? 0.092 -9.610 -7.803 1.00 97.75 87 PHE A N 1
ATOM 699 C CA . PHE A 1 87 ? 0.718 -8.336 -8.152 1.00 97.75 87 PHE A CA 1
ATOM 700 C C . PHE A 1 87 ? 0.224 -7.217 -7.228 1.00 97.75 87 PHE A C 1
ATOM 702 O O . PHE A 1 87 ? -0.973 -6.942 -7.170 1.00 97.75 87 PHE A O 1
ATOM 709 N N . ASN A 1 88 ? 1.139 -6.530 -6.537 1.00 97.94 88 ASN A N 1
ATOM 710 C CA . ASN A 1 88 ? 0.789 -5.412 -5.662 1.00 97.94 88 ASN A CA 1
ATOM 711 C C . ASN A 1 88 ? 0.813 -4.070 -6.414 1.00 97.94 88 ASN A C 1
ATOM 713 O O . ASN A 1 88 ? 1.880 -3.508 -6.680 1.00 97.94 88 ASN A O 1
ATOM 717 N N . TYR A 1 89 ? -0.374 -3.523 -6.677 1.00 97.12 89 TYR A N 1
ATOM 718 C CA . TYR A 1 89 ? -0.631 -2.192 -7.232 1.00 97.12 89 TYR A CA 1
ATOM 719 C C . TYR A 1 89 ? -0.954 -1.133 -6.168 1.00 97.12 89 TYR A C 1
ATOM 721 O O . TYR A 1 89 ? -1.417 -0.054 -6.513 1.00 97.12 89 TYR A O 1
ATOM 729 N N . ALA A 1 90 ? -0.670 -1.372 -4.887 1.00 97.12 90 ALA A N 1
ATOM 730 C CA . ALA A 1 90 ? -0.815 -0.342 -3.866 1.00 97.12 90 ALA A CA 1
ATOM 731 C C . ALA A 1 90 ? 0.242 0.769 -4.025 1.00 97.12 90 ALA A C 1
ATOM 733 O O . ALA A 1 90 ? 1.391 0.484 -4.374 1.00 97.12 90 ALA A O 1
ATOM 734 N N . PHE A 1 91 ? -0.106 2.032 -3.773 1.00 94.81 91 PHE A N 1
ATOM 735 C CA . PHE A 1 91 ? 0.824 3.165 -3.912 1.00 94.81 91 PHE A CA 1
ATOM 736 C C . PHE A 1 91 ? 0.468 4.355 -3.020 1.00 94.81 91 PHE A C 1
ATOM 738 O O . PHE A 1 91 ? -0.653 4.496 -2.536 1.00 94.81 91 PHE A O 1
ATOM 745 N N . SER A 1 92 ? 1.434 5.261 -2.827 1.00 91.81 92 SER A N 1
ATOM 746 C CA . SER A 1 92 ? 1.244 6.494 -2.057 1.00 91.81 92 SER A CA 1
ATOM 747 C C . SER A 1 92 ? -0.010 7.271 -2.446 1.00 91.81 92 SER A C 1
ATOM 749 O O . SER A 1 92 ? -0.177 7.670 -3.605 1.00 91.81 92 SER A O 1
ATOM 751 N N . ALA A 1 93 ? -0.832 7.537 -1.422 1.00 90.00 93 ALA A N 1
ATOM 752 C CA . ALA A 1 93 ? -2.083 8.283 -1.510 1.00 90.00 93 ALA A CA 1
ATOM 753 C C . ALA A 1 93 ? -3.057 7.741 -2.570 1.00 90.00 93 ALA A C 1
ATOM 755 O O . ALA A 1 93 ? -3.800 8.526 -3.158 1.00 90.00 93 ALA A O 1
ATOM 756 N N . GLY A 1 94 ? -3.019 6.430 -2.834 1.00 91.44 94 GLY A N 1
ATOM 757 C CA . GLY A 1 94 ? -3.971 5.779 -3.723 1.00 91.44 94 GLY A CA 1
ATOM 758 C C . GLY A 1 94 ? -5.407 5.886 -3.223 1.00 91.44 94 GLY A C 1
ATOM 759 O O . GLY A 1 94 ? -5.651 5.962 -2.018 1.00 91.44 94 GLY A O 1
ATOM 760 N N . ARG A 1 95 ? -6.339 5.949 -4.172 1.00 90.62 95 ARG A N 1
ATOM 761 C CA . ARG A 1 95 ? -7.771 6.155 -3.936 1.00 90.62 95 ARG A CA 1
ATOM 762 C C . ARG A 1 95 ? -8.581 5.167 -4.753 1.00 90.62 95 ARG A C 1
ATOM 764 O O . ARG A 1 95 ? -8.109 4.711 -5.792 1.00 90.62 95 ARG A O 1
ATOM 771 N N . ILE A 1 96 ? -9.807 4.905 -4.309 1.00 93.06 96 ILE A N 1
ATOM 772 C CA . ILE A 1 96 ? -10.703 3.939 -4.950 1.00 93.06 96 ILE A CA 1
ATOM 773 C C . ILE A 1 96 ? -10.923 4.217 -6.445 1.00 93.06 96 ILE A C 1
ATOM 775 O O . ILE A 1 96 ? -10.905 3.278 -7.234 1.00 93.06 96 ILE A O 1
ATOM 779 N N . GLU A 1 97 ? -11.003 5.484 -6.863 1.00 92.06 97 GLU A N 1
ATOM 780 C CA . GLU A 1 97 ? -11.097 5.848 -8.282 1.00 92.06 97 GLU A CA 1
ATOM 781 C C . GLU A 1 97 ? -9.909 5.294 -9.084 1.00 92.06 97 GLU A C 1
ATOM 783 O O . GLU A 1 97 ? -10.077 4.665 -10.123 1.00 92.06 97 GLU A O 1
ATOM 788 N N . GLU A 1 98 ? -8.694 5.442 -8.550 1.00 92.62 98 GLU A N 1
ATOM 789 C CA . GLU A 1 98 ? -7.498 4.924 -9.207 1.00 92.62 98 GLU A CA 1
ATOM 790 C C . GLU A 1 98 ? -7.451 3.395 -9.161 1.00 92.62 98 GLU A C 1
ATOM 792 O O . GLU A 1 98 ? -6.941 2.772 -10.086 1.00 92.62 98 GLU A O 1
ATOM 797 N N . PHE A 1 99 ? -7.980 2.765 -8.110 1.00 95.31 99 PHE A N 1
ATOM 798 C CA . PHE A 1 99 ? -8.017 1.303 -8.024 1.00 95.31 99 PHE A CA 1
ATOM 799 C C . PHE A 1 99 ? -8.841 0.714 -9.174 1.00 95.31 99 PHE A C 1
ATOM 801 O O . PHE A 1 99 ? -8.399 -0.261 -9.780 1.00 95.31 99 PHE A O 1
ATOM 808 N N . ILE A 1 100 ? -9.971 1.344 -9.522 1.00 95.81 100 ILE A N 1
ATOM 809 C CA . ILE A 1 100 ? -10.805 0.976 -10.679 1.00 95.81 100 ILE A CA 1
ATOM 810 C C . ILE A 1 100 ? -10.011 1.109 -11.982 1.00 95.81 100 ILE A C 1
ATOM 812 O O . ILE A 1 100 ? -10.035 0.198 -12.814 1.00 95.81 100 ILE A O 1
ATOM 816 N N . ASP A 1 101 ? -9.258 2.197 -12.152 1.00 94.31 101 ASP A N 1
ATOM 817 C CA . ASP A 1 101 ? -8.448 2.413 -13.355 1.00 94.31 101 ASP A CA 1
ATOM 818 C C . ASP A 1 101 ? -7.331 1.372 -13.499 1.00 94.31 101 ASP A C 1
ATOM 820 O O . ASP A 1 101 ? -7.126 0.817 -14.581 1.00 94.31 101 ASP A O 1
ATOM 824 N N . TYR A 1 102 ? -6.619 1.057 -12.412 1.00 96.06 102 TYR A N 1
ATOM 825 C CA . TYR A 1 102 ? -5.568 0.036 -12.428 1.00 96.06 102 TYR A CA 1
ATOM 826 C C . TYR A 1 102 ? -6.135 -1.374 -12.612 1.00 96.06 102 TYR A C 1
ATOM 828 O O . TYR A 1 102 ? -5.558 -2.159 -13.364 1.00 96.06 102 TYR A O 1
ATOM 836 N N . ALA A 1 103 ? -7.277 -1.692 -12.000 1.00 97.56 103 ALA A N 1
ATOM 837 C CA . ALA A 1 103 ? -7.989 -2.944 -12.242 1.00 97.56 103 ALA A CA 1
ATOM 838 C C . ALA A 1 103 ? -8.398 -3.067 -13.719 1.00 97.56 103 ALA A C 1
ATOM 840 O O . ALA A 1 103 ? -8.108 -4.074 -14.368 1.00 97.56 103 ALA A O 1
ATOM 841 N N . SER A 1 104 ? -8.987 -2.010 -14.284 1.00 96.69 104 SER A N 1
ATOM 842 C CA . SER A 1 104 ? -9.387 -1.961 -15.694 1.00 96.69 104 SER A CA 1
ATOM 843 C C . SER A 1 104 ? -8.184 -2.129 -16.619 1.00 96.69 104 SER A C 1
ATOM 845 O O . SER A 1 104 ? -8.233 -2.908 -17.566 1.00 96.69 104 SER A O 1
ATOM 847 N N . TYR A 1 105 ? -7.059 -1.490 -16.300 1.00 95.31 105 TYR A N 1
ATOM 848 C CA . TYR A 1 105 ? -5.814 -1.632 -17.052 1.00 95.31 105 TYR A CA 1
ATOM 849 C C . TYR A 1 105 ? -5.234 -3.054 -17.024 1.00 95.31 105 TYR A C 1
ATOM 851 O O . TYR A 1 105 ? -4.684 -3.532 -18.025 1.00 95.31 105 TYR A O 1
ATOM 859 N N . VAL A 1 106 ? -5.338 -3.739 -15.882 1.00 96.44 106 VAL A N 1
ATOM 860 C CA . VAL A 1 106 ? -4.948 -5.150 -15.737 1.00 96.44 106 VAL A CA 1
ATOM 861 C C . VAL A 1 106 ? -5.857 -6.038 -16.590 1.00 96.44 106 VAL A C 1
ATOM 863 O O . VAL A 1 106 ? -5.346 -6.873 -17.339 1.00 96.44 106 VAL A O 1
ATOM 866 N N . LYS A 1 107 ? -7.172 -5.787 -16.584 1.00 96.62 107 LYS A N 1
ATOM 867 C CA . LYS A 1 107 ? -8.140 -6.492 -17.436 1.00 96.62 107 LYS A CA 1
ATOM 868 C C . LYS A 1 107 ? -7.868 -6.286 -18.927 1.00 96.62 107 LYS A C 1
ATOM 870 O O . LYS A 1 107 ? -7.770 -7.248 -19.681 1.00 96.62 107 LYS A O 1
ATOM 875 N N . GLU A 1 108 ? -7.668 -5.039 -19.357 1.00 95.31 108 GLU A N 1
ATOM 876 C CA . GLU A 1 108 ? -7.289 -4.680 -20.736 1.00 95.31 108 GLU A CA 1
ATOM 877 C C . GLU A 1 108 ? -5.936 -5.273 -21.160 1.00 95.31 108 GLU A C 1
ATOM 879 O O . GLU A 1 108 ? -5.610 -5.348 -22.346 1.00 95.31 108 GLU A O 1
ATOM 884 N N . SER A 1 109 ? -5.131 -5.690 -20.184 1.00 93.19 109 SER A N 1
ATOM 885 C CA . SER A 1 109 ? -3.851 -6.356 -20.371 1.00 93.19 109 SER A CA 1
ATOM 886 C C . SER A 1 109 ? -3.947 -7.879 -20.513 1.00 93.19 109 SER A C 1
ATOM 888 O O . SER A 1 109 ? -2.877 -8.501 -20.546 1.00 93.19 109 SER A O 1
ATOM 890 N N . ASP A 1 110 ? -5.163 -8.424 -20.643 1.00 94.69 110 ASP A N 1
ATOM 891 C CA . ASP A 1 110 ? -5.513 -9.850 -20.733 1.00 94.69 110 ASP A CA 1
ATOM 892 C C . ASP A 1 110 ? -5.148 -10.656 -19.468 1.00 94.69 110 ASP A C 1
ATOM 894 O O . ASP A 1 110 ? -4.733 -11.811 -19.561 1.00 94.69 110 ASP A O 1
ATOM 898 N N . ILE A 1 111 ? -5.259 -10.040 -18.285 1.00 96.38 111 ILE A N 1
ATOM 899 C CA . ILE A 1 111 ? -5.087 -10.707 -16.986 1.00 96.38 111 ILE A CA 1
ATOM 900 C C . ILE A 1 111 ? -6.427 -10.705 -16.247 1.00 96.38 111 ILE A C 1
ATOM 902 O O . ILE A 1 111 ? -7.023 -9.648 -16.040 1.00 96.38 111 ILE A O 1
ATOM 906 N N . GLU A 1 112 ? -6.871 -11.888 -15.830 1.00 96.38 112 GLU A N 1
ATOM 907 C CA . GLU A 1 112 ? -8.096 -12.103 -15.055 1.00 96.38 112 GLU A CA 1
ATOM 908 C C . GLU A 1 112 ? -7.720 -12.803 -13.740 1.00 96.38 112 GLU A C 1
ATOM 910 O O . GLU A 1 112 ? -7.571 -14.027 -13.723 1.00 96.38 112 GLU A O 1
ATOM 915 N N . PRO A 1 113 ? -7.482 -12.050 -12.650 1.00 97.88 113 PRO A N 1
ATOM 916 C CA . PRO A 1 113 ? -7.130 -12.649 -11.372 1.00 97.88 113 PRO A CA 1
ATOM 917 C C . PRO A 1 113 ? -8.322 -13.431 -10.809 1.00 97.88 113 PRO A C 1
ATOM 919 O O . PRO A 1 113 ? -9.464 -12.991 -10.915 1.00 97.88 113 PRO A O 1
ATOM 922 N N . SER A 1 114 ? -8.063 -14.560 -10.152 1.00 98.06 114 SER A N 1
ATOM 923 C CA . SER A 1 114 ? -9.079 -15.268 -9.369 1.00 98.06 114 SER A CA 1
ATOM 924 C C . SER A 1 114 ? -9.402 -14.559 -8.057 1.00 98.06 114 SER A C 1
ATOM 926 O O . SER A 1 114 ? -10.443 -14.827 -7.463 1.00 98.06 114 SER A O 1
ATOM 928 N N . THR A 1 115 ? -8.517 -13.679 -7.576 1.00 98.44 115 THR A N 1
ATOM 929 C CA . THR A 1 115 ? -8.717 -12.965 -6.309 1.00 98.44 115 THR A CA 1
ATOM 930 C C . THR A 1 115 ? -8.215 -11.527 -6.373 1.00 98.44 115 THR A C 1
ATOM 932 O O . THR A 1 115 ? -7.134 -11.250 -6.894 1.00 98.44 115 THR A O 1
ATOM 935 N N . VAL A 1 116 ? -8.990 -10.600 -5.816 1.00 98.69 116 VAL A N 1
ATOM 936 C CA . VAL A 1 116 ? -8.625 -9.186 -5.704 1.00 98.69 116 VAL A CA 1
ATOM 937 C C . VAL A 1 116 ? -8.669 -8.775 -4.236 1.00 98.69 116 VAL A C 1
ATOM 939 O O . VAL A 1 116 ? -9.733 -8.745 -3.622 1.00 98.69 116 VAL A O 1
ATOM 942 N N . TYR A 1 117 ? -7.504 -8.443 -3.683 1.00 98.75 117 TYR A N 1
ATOM 943 C CA . TYR A 1 117 ? -7.351 -7.883 -2.344 1.00 98.75 117 TYR A CA 1
ATOM 944 C C . TYR A 1 117 ? -7.417 -6.360 -2.412 1.00 98.75 117 TYR A C 1
ATOM 946 O O . TYR A 1 117 ? -6.676 -5.745 -3.183 1.00 98.75 117 TYR A O 1
ATOM 954 N N . VAL A 1 118 ? -8.268 -5.736 -1.600 1.00 98.69 118 VAL A N 1
ATOM 955 C CA . VAL A 1 118 ? -8.481 -4.283 -1.628 1.00 98.69 118 VAL A CA 1
ATOM 956 C C . VAL A 1 118 ? -8.311 -3.684 -0.237 1.00 98.69 118 VAL A C 1
ATOM 958 O O . VAL A 1 118 ? -9.107 -3.940 0.662 1.00 98.69 118 VAL A O 1
ATOM 961 N N . GLY A 1 119 ? -7.290 -2.842 -0.080 1.00 98.25 119 GLY A N 1
ATOM 962 C CA . GLY A 1 119 ? -7.095 -2.007 1.100 1.00 98.25 119 GLY A CA 1
ATOM 963 C C . GLY A 1 119 ? -8.059 -0.819 1.100 1.00 98.25 119 GLY A C 1
ATOM 964 O O . GLY A 1 119 ? -8.000 0.039 0.216 1.00 98.25 119 GLY A O 1
ATOM 965 N N . VAL A 1 120 ? -8.928 -0.759 2.106 1.00 97.31 120 VAL A N 1
ATOM 966 C CA . VAL A 1 120 ? -9.962 0.262 2.302 1.00 97.31 120 VAL A CA 1
ATOM 967 C C . VAL A 1 120 ? -9.512 1.235 3.387 1.00 97.31 120 VAL A C 1
ATOM 969 O O . VAL A 1 120 ? -9.652 0.983 4.580 1.00 97.31 120 VAL A O 1
ATOM 972 N N . ASP A 1 121 ? -8.947 2.369 2.978 1.00 92.81 121 ASP A N 1
ATOM 973 C CA . ASP A 1 121 ? -8.477 3.380 3.927 1.00 92.81 121 ASP A CA 1
ATOM 974 C C . ASP A 1 121 ? -9.616 4.309 4.408 1.00 92.81 121 ASP A C 1
ATOM 976 O O . ASP A 1 121 ? -10.391 4.798 3.575 1.00 92.81 121 ASP A O 1
ATOM 980 N N . PRO A 1 122 ? -9.651 4.697 5.703 1.00 87.38 122 PRO A N 1
ATOM 981 C CA . PRO A 1 122 ? -10.591 5.687 6.245 1.00 87.38 122 PRO A CA 1
ATOM 982 C C . PRO A 1 122 ? -10.572 7.025 5.492 1.00 87.38 122 PRO A C 1
ATOM 984 O O . PRO A 1 122 ? -11.574 7.733 5.414 1.00 87.38 122 PRO A O 1
ATOM 987 N N . GLY A 1 123 ?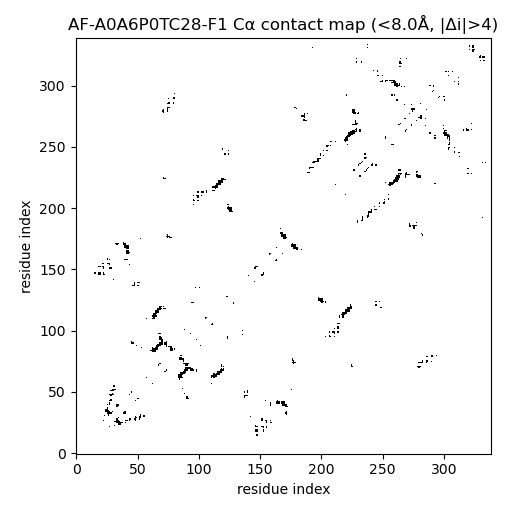 -9.423 7.379 4.901 1.00 84.94 123 GLY A N 1
ATOM 988 C CA . GLY A 1 123 ? -9.253 8.604 4.119 1.00 84.94 123 GLY A CA 1
ATOM 989 C C . GLY A 1 123 ? -10.166 8.702 2.893 1.00 84.94 123 GLY A C 1
ATOM 990 O O . GLY A 1 123 ? -10.419 9.814 2.433 1.00 84.94 123 GLY A O 1
ATOM 991 N N . ASN A 1 124 ? -10.703 7.583 2.390 1.00 85.50 124 ASN A N 1
ATOM 992 C CA . ASN A 1 124 ? -11.681 7.597 1.300 1.00 85.50 124 ASN A CA 1
ATOM 993 C C . ASN A 1 124 ? -13.006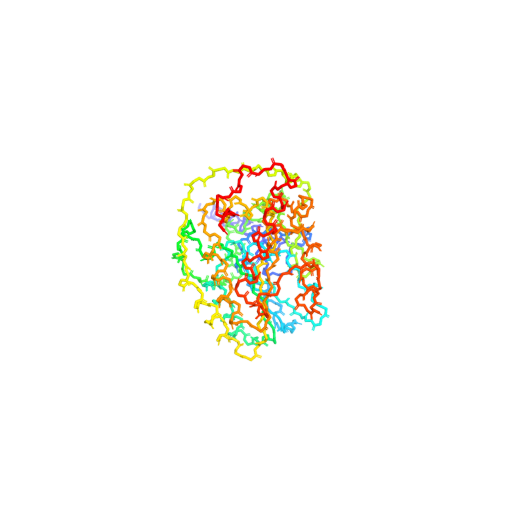 8.263 1.706 1.00 85.50 124 ASN A C 1
ATOM 995 O O . ASN A 1 124 ? -13.676 8.836 0.849 1.00 85.50 124 ASN A O 1
ATOM 999 N N . PHE A 1 125 ? -13.339 8.260 3.000 1.00 86.69 125 PHE A N 1
ATOM 1000 C CA . PHE A 1 125 ? -14.611 8.761 3.527 1.00 86.69 125 PHE A CA 1
ATOM 1001 C C . PHE A 1 125 ? -14.478 10.108 4.256 1.00 86.69 125 PHE A C 1
ATOM 1003 O O . PHE A 1 125 ? -15.473 10.651 4.721 1.00 86.69 125 PHE A O 1
ATOM 1010 N N . SER A 1 126 ? -13.278 10.691 4.353 1.00 80.88 126 SER A N 1
ATOM 1011 C CA . SER A 1 126 ? -13.068 11.979 5.037 1.00 80.88 126 SER A CA 1
ATOM 1012 C C . SER A 1 126 ? -13.187 13.176 4.079 1.00 80.88 126 SER A C 1
ATOM 1014 O O . SER A 1 126 ? -12.577 13.192 3.006 1.00 80.88 126 SER A O 1
ATOM 1016 N N . PHE A 1 127 ? -13.888 14.250 4.482 1.00 70.25 127 PHE A N 1
ATOM 1017 C CA . PHE A 1 127 ? -13.902 15.512 3.712 1.00 70.25 127 PHE A CA 1
ATOM 1018 C C . PHE A 1 127 ? -12.568 16.265 3.706 1.00 70.25 127 PHE A C 1
ATOM 1020 O O . PHE A 1 127 ? -12.373 17.128 2.849 1.00 70.25 127 PHE A O 1
ATOM 1027 N N . LEU A 1 128 ? -11.650 15.968 4.633 1.00 65.38 128 LEU A N 1
ATOM 1028 C CA . LEU A 1 128 ? -10.346 16.639 4.695 1.00 65.38 128 LEU A CA 1
ATOM 1029 C C . LEU A 1 128 ? -9.422 16.224 3.548 1.00 65.38 128 LEU A C 1
ATOM 1031 O O . LEU A 1 128 ? -8.470 16.935 3.220 1.00 65.38 128 LEU A O 1
ATOM 1035 N N . VAL A 1 129 ? -9.711 15.085 2.923 1.00 65.62 129 VAL A N 1
ATOM 1036 C CA . VAL A 1 129 ? -9.011 14.636 1.730 1.00 65.62 129 VAL A CA 1
ATOM 1037 C C . VAL A 1 129 ? -9.674 15.303 0.523 1.00 65.62 129 VAL A C 1
ATOM 1039 O O . VAL A 1 129 ? -10.825 15.017 0.170 1.00 65.62 129 VAL A O 1
ATOM 1042 N N . THR A 1 130 ? -8.942 16.236 -0.098 1.00 61.69 130 THR A N 1
ATOM 1043 C CA . THR A 1 130 ? -9.355 16.921 -1.333 1.00 61.69 130 THR A CA 1
ATOM 1044 C C . THR A 1 130 ? -9.761 15.905 -2.387 1.00 61.69 130 THR A C 1
ATOM 1046 O O . THR A 1 130 ? -9.139 14.848 -2.477 1.00 61.69 130 THR A O 1
ATOM 1049 N N . GLU A 1 131 ? -10.786 16.201 -3.187 1.00 62.94 131 GLU A N 1
ATOM 1050 C CA . GLU A 1 131 ? -11.192 15.337 -4.302 1.00 62.94 131 GLU A CA 1
ATOM 1051 C C . GLU A 1 131 ? -10.037 15.089 -5.273 1.00 62.94 131 GLU A C 1
ATOM 1053 O O . GLU A 1 131 ? -9.069 15.851 -5.343 1.00 62.94 131 GLU A O 1
ATOM 1058 N N . PHE A 1 132 ? -10.080 13.943 -5.947 1.00 62.81 132 PHE A N 1
ATOM 1059 C CA . PHE A 1 132 ? -9.049 13.592 -6.908 1.00 62.81 132 PHE A CA 1
ATOM 1060 C C . PHE A 1 132 ? -9.357 14.361 -8.190 1.00 62.81 132 PHE A C 1
ATOM 1062 O O . PHE A 1 132 ? -10.245 13.978 -8.937 1.00 62.81 132 PHE A O 1
ATOM 1069 N N . GLU A 1 133 ? -8.656 15.467 -8.436 1.00 47.12 133 GLU A N 1
ATOM 1070 C CA . GLU A 1 133 ? -8.821 16.254 -9.673 1.00 47.12 133 GLU A CA 1
ATOM 1071 C C . GLU A 1 133 ? -8.045 15.658 -10.871 1.00 47.12 133 GLU A C 1
ATOM 1073 O O . GLU A 1 133 ? -7.961 16.266 -11.939 1.00 47.12 133 GLU A O 1
ATOM 1078 N N . GLY A 1 134 ? -7.424 14.488 -10.702 1.00 49.97 134 GLY A N 1
ATOM 1079 C CA . GLY A 1 134 ? -6.521 13.898 -11.683 1.00 49.97 134 GLY A CA 1
ATOM 1080 C C . GLY A 1 134 ? -7.232 13.097 -12.771 1.00 49.97 134 GLY A C 1
ATOM 1081 O O . GLY A 1 134 ? -8.186 12.374 -12.519 1.00 49.97 134 GLY A O 1
ATOM 1082 N N . THR A 1 135 ? -6.695 13.168 -13.989 1.00 46.34 135 THR A N 1
ATOM 1083 C CA . THR A 1 135 ? -6.818 12.068 -14.949 1.00 46.34 135 THR A CA 1
ATOM 1084 C C . THR A 1 135 ? -5.728 11.061 -14.597 1.00 46.34 135 THR A C 1
ATOM 1086 O O . THR A 1 135 ? -4.538 11.372 -14.641 1.00 46.34 135 THR A O 1
ATOM 1089 N N . THR A 1 136 ? -6.123 9.858 -14.209 1.00 54.97 136 THR A N 1
ATOM 1090 C CA . THR A 1 136 ? -5.295 8.650 -14.073 1.00 54.97 136 THR A CA 1
ATOM 1091 C C . THR A 1 136 ? -4.793 8.197 -15.441 1.00 54.97 136 THR A C 1
ATOM 1093 O O . THR A 1 136 ? -5.034 7.087 -15.909 1.00 54.97 136 THR A O 1
ATOM 1096 N N . HIS A 1 137 ? -4.074 9.060 -16.154 1.00 58.38 137 HIS A N 1
ATOM 1097 C CA . HIS A 1 137 ? -3.353 8.588 -17.318 1.00 58.38 137 HIS A CA 1
ATOM 1098 C C . HIS A 1 137 ? -2.212 7.706 -16.821 1.00 58.38 137 HIS A C 1
ATOM 1100 O O . HIS A 1 137 ? -1.200 8.192 -16.318 1.00 58.38 137 HIS A O 1
ATOM 1106 N N . ILE A 1 138 ? -2.401 6.393 -16.959 1.00 66.12 138 ILE A N 1
ATOM 1107 C CA . ILE A 1 138 ? -1.341 5.394 -16.861 1.00 66.12 138 ILE A CA 1
ATOM 1108 C C . ILE A 1 138 ? -0.347 5.707 -17.989 1.00 66.12 138 ILE A C 1
ATOM 1110 O O . ILE A 1 138 ? -0.449 5.224 -19.119 1.00 66.12 138 ILE A O 1
ATOM 1114 N N . GLU A 1 139 ? 0.582 6.623 -17.715 1.00 69.06 139 GLU A N 1
ATOM 1115 C CA . GLU A 1 139 ? 1.562 7.098 -18.683 1.00 69.06 139 GLU A CA 1
ATOM 1116 C C . GLU A 1 139 ? 2.694 6.080 -18.825 1.00 69.06 139 GLU A C 1
ATOM 1118 O O . GLU A 1 139 ? 3.729 6.158 -18.163 1.00 69.06 139 GLU A O 1
ATOM 1123 N N . ASN A 1 140 ? 2.539 5.144 -19.758 1.00 73.56 140 ASN A N 1
ATOM 1124 C CA . ASN A 1 140 ? 3.659 4.326 -20.205 1.00 73.56 140 ASN A CA 1
ATOM 1125 C C . ASN A 1 140 ? 4.416 5.036 -21.339 1.00 73.56 140 ASN A C 1
ATOM 1127 O O . ASN A 1 140 ? 4.016 5.003 -22.508 1.00 73.56 140 ASN A O 1
ATOM 1131 N N . ARG A 1 141 ? 5.521 5.702 -20.997 1.00 84.94 141 ARG A N 1
ATOM 1132 C CA . ARG A 1 141 ? 6.388 6.366 -21.979 1.00 84.94 141 ARG A CA 1
ATOM 1133 C C . ARG A 1 141 ? 7.358 5.349 -22.598 1.00 84.94 141 ARG A C 1
ATOM 1135 O O . ARG A 1 141 ? 7.866 4.471 -21.911 1.00 84.94 141 ARG A O 1
ATOM 1142 N N . PRO A 1 142 ? 7.723 5.465 -23.885 1.00 88.81 142 PRO A N 1
ATOM 1143 C CA . PRO A 1 142 ? 8.788 4.633 -24.436 1.00 88.81 142 PRO A CA 1
ATOM 1144 C C . PRO A 1 142 ? 10.096 4.793 -23.646 1.00 88.81 142 PRO A C 1
ATOM 1146 O O . PRO A 1 142 ? 10.480 5.917 -23.315 1.00 88.81 142 PRO A O 1
ATOM 1149 N N . ILE A 1 143 ? 10.830 3.692 -23.432 1.00 90.25 143 ILE A N 1
ATOM 1150 C CA . ILE A 1 143 ? 12.070 3.654 -22.625 1.00 90.25 143 ILE A CA 1
ATOM 1151 C C . ILE A 1 143 ? 13.034 4.787 -22.995 1.00 90.25 143 ILE A C 1
ATOM 1153 O O . ILE A 1 143 ? 13.579 5.451 -22.122 1.00 90.25 143 ILE A O 1
ATOM 1157 N N . TYR A 1 144 ? 13.233 5.050 -24.290 1.00 90.88 144 TYR A N 1
ATOM 1158 C CA . TYR A 1 144 ? 14.162 6.090 -24.741 1.00 90.88 144 TYR A CA 1
ATOM 1159 C C . TYR A 1 144 ? 13.716 7.509 -24.353 1.00 90.88 144 TYR A C 1
ATOM 1161 O O . TYR A 1 144 ? 14.565 8.369 -24.150 1.00 90.88 144 TYR A O 1
ATOM 1169 N N . GLN A 1 145 ? 12.409 7.769 -24.238 1.00 91.06 145 GLN A N 1
ATOM 1170 C CA . GLN A 1 145 ? 11.897 9.060 -23.774 1.00 91.06 145 GLN A CA 1
ATOM 1171 C C . GLN A 1 145 ? 12.078 9.190 -22.263 1.00 91.06 145 GLN A C 1
ATOM 1173 O O . GLN A 1 145 ? 12.545 10.223 -21.789 1.00 91.06 145 GLN A O 1
ATOM 1178 N N . ALA A 1 146 ? 11.774 8.125 -21.517 1.00 91.12 146 ALA A N 1
ATOM 1179 C CA . ALA A 1 146 ? 11.942 8.105 -20.071 1.00 91.12 146 ALA A CA 1
ATOM 1180 C C . ALA A 1 146 ? 13.425 8.208 -19.668 1.00 91.12 146 ALA A C 1
ATOM 1182 O O . ALA A 1 146 ? 13.782 9.023 -18.824 1.00 91.12 146 ALA A O 1
ATOM 1183 N N . TYR A 1 147 ? 14.322 7.435 -20.285 1.00 93.69 147 TYR A N 1
ATOM 1184 C CA . TYR A 1 147 ? 15.711 7.286 -19.815 1.00 93.69 147 TYR A CA 1
ATOM 1185 C C . TYR A 1 147 ? 16.682 8.313 -20.371 1.00 93.69 147 TYR A C 1
ATOM 1187 O O . TYR A 1 147 ? 17.794 8.434 -19.861 1.00 93.69 147 TYR A O 1
ATOM 1195 N N . LEU A 1 148 ? 16.276 9.082 -21.376 1.00 93.44 148 LEU A N 1
ATOM 1196 C CA . LEU A 1 148 ? 17.006 10.280 -21.784 1.00 93.44 148 LEU A CA 1
ATOM 1197 C C . LEU A 1 148 ? 16.475 11.542 -21.085 1.00 93.44 148 LEU A C 1
ATOM 1199 O O . LEU A 1 148 ? 16.976 12.633 -21.350 1.00 93.44 148 LEU A O 1
ATOM 1203 N N . SER A 1 149 ? 15.478 11.407 -20.199 1.00 91.94 149 SER A N 1
ATOM 1204 C CA . SER A 1 149 ? 14.921 12.526 -19.441 1.00 91.94 149 SER A CA 1
ATOM 1205 C C . SER A 1 149 ? 15.809 12.937 -18.266 1.00 91.94 149 SER A C 1
ATOM 1207 O O . SER A 1 149 ? 16.557 12.140 -17.690 1.00 91.94 149 SER A O 1
ATOM 1209 N N . TRP A 1 150 ? 15.682 14.210 -17.892 1.00 91.50 150 TRP A N 1
ATOM 1210 C CA . TRP A 1 150 ? 16.304 14.747 -16.688 1.00 91.50 150 TRP A CA 1
ATOM 1211 C C . TRP A 1 150 ? 15.683 14.165 -15.413 1.00 91.50 150 TRP A C 1
ATOM 1213 O O . TRP A 1 150 ? 16.411 13.885 -14.466 1.00 91.50 150 TRP A O 1
ATOM 1223 N N . ASP A 1 151 ? 14.373 13.910 -15.402 1.00 91.00 151 ASP A N 1
ATOM 1224 C CA . ASP A 1 151 ? 13.676 13.391 -14.221 1.00 91.00 151 ASP A CA 1
ATOM 1225 C C . ASP A 1 151 ? 14.215 12.014 -13.824 1.00 91.00 151 ASP A C 1
ATOM 1227 O O . ASP A 1 151 ? 14.654 11.829 -12.690 1.00 91.00 151 ASP A O 1
ATOM 1231 N N . ALA A 1 152 ? 14.321 11.078 -14.776 1.00 92.88 152 ALA A N 1
ATOM 1232 C CA . ALA A 1 152 ? 14.920 9.767 -14.517 1.00 92.88 152 ALA A CA 1
ATOM 1233 C C . ALA A 1 152 ? 16.378 9.883 -14.038 1.00 92.88 152 ALA A C 1
ATOM 1235 O O . ALA A 1 152 ? 16.792 9.146 -13.146 1.00 92.88 152 ALA A O 1
ATOM 1236 N N . PHE A 1 153 ? 17.145 10.841 -14.572 1.00 95.00 153 PHE A N 1
ATOM 1237 C CA . PHE A 1 153 ? 18.515 11.093 -14.117 1.00 95.00 153 PHE A CA 1
ATOM 1238 C C . PHE A 1 153 ? 18.574 11.559 -12.660 1.00 95.00 153 PHE A C 1
ATOM 1240 O O . PHE A 1 153 ? 19.381 11.044 -11.887 1.00 95.00 153 PHE A O 1
ATOM 1247 N N . VAL A 1 154 ? 17.696 12.482 -12.257 1.00 93.94 154 VAL A N 1
ATOM 1248 C CA . VAL A 1 154 ? 17.584 12.933 -10.862 1.00 93.94 154 VAL A CA 1
ATOM 1249 C C . VAL A 1 154 ? 17.207 11.771 -9.943 1.00 93.94 154 VAL A C 1
ATOM 1251 O O . VAL A 1 154 ? 17.811 11.621 -8.882 1.00 93.94 154 VAL A O 1
ATOM 1254 N N . LEU A 1 155 ? 16.270 10.912 -10.356 1.00 92.88 155 LEU A N 1
ATOM 1255 C CA . LEU A 1 155 ? 15.895 9.720 -9.589 1.00 92.88 155 LEU A CA 1
ATOM 1256 C C . LEU A 1 155 ? 17.059 8.725 -9.452 1.00 92.88 155 LEU A C 1
ATOM 1258 O O . LEU A 1 155 ? 17.291 8.193 -8.363 1.00 92.88 155 LEU A O 1
ATOM 1262 N N . SER A 1 156 ? 17.833 8.519 -10.522 1.00 94.69 156 SER A N 1
ATOM 1263 C CA . SER A 1 156 ? 19.043 7.691 -10.484 1.00 94.69 156 SER A CA 1
ATOM 1264 C C . SER A 1 156 ? 20.071 8.235 -9.494 1.00 94.69 156 SER A C 1
ATOM 1266 O O . SER A 1 156 ? 20.614 7.477 -8.692 1.00 94.69 156 SER A O 1
ATOM 1268 N N . LEU A 1 157 ? 20.318 9.550 -9.510 1.00 94.94 157 LEU A N 1
ATOM 1269 C CA . LEU A 1 157 ? 21.238 10.188 -8.569 1.00 94.94 157 LEU A CA 1
ATOM 1270 C C . LEU A 1 157 ? 20.755 10.045 -7.123 1.00 94.94 157 LEU A C 1
ATOM 1272 O O . LEU A 1 157 ? 21.534 9.611 -6.281 1.00 94.94 157 LEU A O 1
ATOM 1276 N N . ARG A 1 158 ? 19.479 10.328 -6.837 1.00 93.06 158 ARG A N 1
ATOM 1277 C CA . ARG A 1 158 ? 18.904 10.153 -5.491 1.00 93.06 158 ARG A CA 1
ATOM 1278 C C . ARG A 1 158 ? 19.059 8.726 -4.980 1.00 93.06 158 ARG A C 1
ATOM 1280 O O . ARG A 1 158 ? 19.481 8.522 -3.847 1.00 93.06 158 ARG A O 1
ATOM 1287 N N . THR A 1 159 ? 18.801 7.740 -5.837 1.00 92.31 159 THR A N 1
ATOM 1288 C CA . THR A 1 159 ? 18.980 6.320 -5.502 1.00 92.31 159 THR A CA 1
ATOM 1289 C C . THR A 1 159 ? 20.438 6.005 -5.150 1.00 92.31 159 THR A C 1
ATOM 1291 O O . THR A 1 159 ? 20.708 5.347 -4.148 1.00 92.31 159 THR A O 1
ATOM 1294 N N . LEU A 1 160 ? 21.399 6.523 -5.923 1.00 92.94 160 LEU A N 1
ATOM 1295 C CA . LEU A 1 160 ? 22.829 6.342 -5.647 1.00 92.94 160 LEU A CA 1
ATOM 1296 C C . LEU A 1 160 ? 23.287 7.039 -4.359 1.00 92.94 160 LEU A C 1
ATOM 1298 O O . LEU A 1 160 ? 24.139 6.502 -3.653 1.00 92.94 160 LEU A O 1
ATOM 1302 N N . PHE A 1 161 ? 22.713 8.201 -4.043 1.00 92.44 161 PHE A N 1
ATOM 1303 C CA . PHE A 1 161 ? 23.001 8.959 -2.823 1.00 92.44 161 PHE A CA 1
ATOM 1304 C C . PHE A 1 161 ? 22.182 8.517 -1.603 1.00 92.44 161 PHE A C 1
ATOM 1306 O O . PHE A 1 161 ? 22.321 9.111 -0.540 1.00 92.44 161 PHE A O 1
ATOM 1313 N N . GLN A 1 162 ? 21.384 7.451 -1.725 1.00 88.88 162 GLN A N 1
ATOM 1314 C CA . GLN A 1 162 ? 20.518 6.936 -0.659 1.00 88.88 162 GLN A CA 1
ATOM 1315 C C . GLN A 1 162 ? 19.477 7.961 -0.154 1.00 88.88 162 GLN A C 1
ATOM 1317 O O . GLN A 1 162 ? 19.058 7.929 0.999 1.00 88.88 162 GLN A O 1
ATOM 1322 N N . GLU A 1 163 ? 19.039 8.870 -1.027 1.00 88.44 163 GLU A N 1
ATOM 1323 C CA . GLU A 1 163 ? 18.038 9.896 -0.727 1.00 88.44 163 GLU A CA 1
ATOM 1324 C C . GLU A 1 163 ? 16.626 9.390 -1.057 1.00 88.44 163 GLU A C 1
ATOM 1326 O O . GLU A 1 163 ? 16.106 9.605 -2.158 1.00 88.44 163 GLU A O 1
ATOM 1331 N N . SER A 1 164 ? 16.000 8.704 -0.098 1.00 85.75 164 SER A N 1
ATOM 1332 C CA . SER A 1 164 ? 14.622 8.231 -0.245 1.00 85.75 164 SER A CA 1
ATOM 1333 C C . SER A 1 164 ? 13.601 9.321 0.119 1.00 85.75 164 SER A C 1
ATOM 1335 O O . SER A 1 164 ? 13.745 9.958 1.162 1.00 85.75 164 SER A O 1
ATOM 1337 N N . PRO A 1 165 ? 12.539 9.532 -0.683 1.00 84.75 165 PRO A N 1
ATOM 1338 C CA . PRO A 1 165 ? 11.445 10.445 -0.346 1.00 84.75 165 PRO A CA 1
ATOM 1339 C C . PRO A 1 165 ? 10.475 9.839 0.678 1.00 84.75 165 PRO A C 1
ATOM 1341 O O . PRO A 1 165 ? 9.736 10.571 1.328 1.00 84.75 165 PRO A O 1
ATOM 1344 N N . TYR A 1 166 ? 10.465 8.509 0.795 1.00 88.19 166 TYR A N 1
ATOM 1345 C CA . TYR A 1 166 ? 9.581 7.751 1.669 1.00 88.19 166 TYR A CA 1
ATOM 1346 C C . TYR A 1 166 ? 10.393 6.763 2.511 1.00 88.19 166 TYR A C 1
ATOM 1348 O O . TYR A 1 166 ? 11.458 6.315 2.081 1.00 88.19 166 TYR A O 1
ATOM 1356 N N . PRO A 1 167 ? 9.882 6.346 3.675 1.00 91.94 167 PRO A N 1
ATOM 1357 C CA . PRO A 1 167 ? 10.537 5.373 4.550 1.00 91.94 167 PRO A CA 1
ATOM 1358 C C . PRO A 1 167 ? 10.553 3.927 4.006 1.00 91.94 167 PRO A C 1
ATOM 1360 O O . PRO A 1 167 ? 10.691 2.981 4.773 1.00 91.94 167 PRO A O 1
ATOM 1363 N N . ARG A 1 168 ? 10.444 3.730 2.685 1.00 93.12 168 ARG A N 1
ATOM 1364 C CA . ARG A 1 168 ? 10.433 2.418 2.027 1.00 93.12 168 ARG A CA 1
ATOM 1365 C C . ARG A 1 168 ? 11.216 2.402 0.715 1.00 93.12 168 ARG A C 1
ATOM 1367 O O . ARG A 1 168 ? 11.408 3.438 0.072 1.00 93.12 168 ARG A O 1
ATOM 1374 N N . TYR A 1 169 ? 11.626 1.212 0.302 1.00 94.25 169 TYR A N 1
ATOM 1375 C CA . TYR A 1 169 ? 12.267 0.920 -0.977 1.00 94.25 169 TYR A CA 1
ATOM 1376 C C . TYR A 1 169 ? 11.719 -0.390 -1.555 1.00 94.25 169 TYR A C 1
ATOM 1378 O O . TYR A 1 169 ? 11.140 -1.185 -0.830 1.00 94.25 169 TYR A O 1
ATOM 1386 N N . TYR A 1 170 ? 11.922 -0.611 -2.849 1.00 94.56 170 TYR A N 1
ATOM 1387 C CA . TYR A 1 170 ? 11.641 -1.860 -3.552 1.00 94.56 170 TYR A CA 1
ATOM 1388 C C . TYR A 1 170 ? 12.943 -2.617 -3.808 1.00 94.56 170 TYR A C 1
ATOM 1390 O O . TYR A 1 170 ? 13.936 -2.004 -4.225 1.00 94.56 170 TYR A O 1
ATOM 1398 N N . ASP A 1 171 ? 12.943 -3.929 -3.573 1.00 91.38 171 ASP A N 1
ATOM 1399 C CA . ASP A 1 171 ? 14.124 -4.778 -3.748 1.00 91.38 171 ASP A CA 1
ATOM 1400 C C . ASP A 1 171 ? 14.081 -5.581 -5.069 1.00 91.38 171 ASP A C 1
ATOM 1402 O O . ASP A 1 171 ? 13.197 -6.406 -5.312 1.00 91.38 171 ASP A O 1
ATOM 1406 N N . SER A 1 172 ? 15.078 -5.372 -5.938 1.00 83.94 172 SER A N 1
ATOM 1407 C CA . SER A 1 172 ? 15.238 -6.066 -7.230 1.00 83.94 172 SER A CA 1
ATOM 1408 C C . SER A 1 172 ? 15.599 -7.543 -7.133 1.00 83.94 172 SER A C 1
ATOM 1410 O O . SER A 1 172 ? 15.486 -8.274 -8.116 1.00 83.94 172 SER A O 1
ATOM 1412 N N . ARG A 1 173 ? 15.999 -8.012 -5.954 1.00 82.94 173 ARG A N 1
ATOM 1413 C CA . ARG A 1 173 ? 16.278 -9.418 -5.642 1.00 82.94 173 ARG A CA 1
ATOM 1414 C C . ARG A 1 173 ? 15.114 -10.103 -4.933 1.00 82.94 173 ARG A C 1
ATOM 1416 O O . ARG A 1 173 ? 15.136 -11.326 -4.849 1.00 82.94 173 ARG A O 1
ATOM 1423 N N . GLN A 1 174 ? 14.125 -9.350 -4.453 1.00 81.44 174 GLN A N 1
ATOM 1424 C CA . GLN A 1 174 ? 12.929 -9.870 -3.784 1.00 81.44 174 GLN A CA 1
ATOM 1425 C C . GLN A 1 174 ? 11.674 -9.585 -4.614 1.00 81.44 174 GLN A C 1
ATOM 1427 O O . GLN A 1 174 ? 10.695 -9.070 -4.104 1.00 81.44 174 GLN A O 1
ATOM 1432 N N . ASN A 1 175 ? 11.711 -9.869 -5.921 1.00 83.75 175 ASN A N 1
ATOM 1433 C CA . ASN A 1 175 ? 10.535 -9.782 -6.798 1.00 83.75 175 ASN A CA 1
ATOM 1434 C C . ASN A 1 175 ? 9.761 -8.451 -6.722 1.00 83.75 175 ASN A C 1
ATOM 1436 O O . ASN A 1 175 ? 8.536 -8.462 -6.790 1.00 83.75 175 ASN A O 1
ATOM 1440 N N . PHE A 1 176 ? 10.465 -7.314 -6.609 1.00 92.38 176 PHE A N 1
ATOM 1441 C CA . PHE A 1 176 ? 9.829 -5.994 -6.506 1.00 92.38 176 PHE A CA 1
ATOM 1442 C C . PHE A 1 176 ? 8.976 -5.842 -5.227 1.00 92.38 176 PHE A C 1
ATOM 1444 O O . PHE A 1 176 ? 8.006 -5.097 -5.182 1.00 92.38 176 PHE A O 1
ATOM 1451 N N . GLU A 1 177 ? 9.332 -6.514 -4.137 1.00 94.69 177 GLU A N 1
ATOM 1452 C CA . GLU A 1 177 ? 8.656 -6.307 -2.858 1.00 94.69 177 GLU A CA 1
ATOM 1453 C C . GLU A 1 177 ? 9.177 -5.067 -2.139 1.00 94.69 177 GLU A C 1
ATOM 1455 O O . GLU A 1 177 ? 10.364 -4.725 -2.214 1.00 94.69 177 GLU A O 1
ATOM 1460 N N . ALA A 1 178 ? 8.259 -4.377 -1.461 1.00 94.69 178 ALA A N 1
ATOM 1461 C CA . ALA A 1 178 ? 8.597 -3.231 -0.643 1.00 94.69 178 ALA A CA 1
ATOM 1462 C C . ALA A 1 178 ? 9.174 -3.675 0.708 1.00 94.69 178 ALA A C 1
ATOM 1464 O O . ALA A 1 178 ? 8.742 -4.656 1.322 1.00 94.69 178 ALA A O 1
ATOM 1465 N N . ASP A 1 179 ? 10.135 -2.901 1.187 1.00 93.88 179 ASP A N 1
ATOM 1466 C CA . ASP A 1 179 ? 10.743 -3.056 2.497 1.00 93.88 179 ASP A CA 1
ATOM 1467 C C . ASP A 1 179 ? 11.120 -1.685 3.072 1.00 93.88 179 ASP A C 1
ATOM 1469 O O . ASP A 1 179 ? 11.079 -0.659 2.385 1.00 93.88 179 ASP A O 1
ATOM 1473 N N . ILE A 1 180 ? 11.457 -1.657 4.355 1.00 93.25 180 ILE A N 1
ATOM 1474 C CA . ILE A 1 180 ? 11.643 -0.430 5.121 1.00 93.25 180 ILE A CA 1
ATOM 1475 C C . ILE A 1 180 ? 13.108 -0.018 5.191 1.00 93.25 180 ILE A C 1
ATOM 1477 O O . ILE A 1 180 ? 14.003 -0.841 5.375 1.00 93.25 180 ILE A O 1
ATOM 1481 N N . ILE A 1 181 ? 13.365 1.286 5.048 1.00 91.62 181 ILE A N 1
ATOM 1482 C CA . ILE A 1 181 ? 14.714 1.817 5.256 1.00 91.62 181 ILE A CA 1
ATOM 1483 C C . ILE A 1 181 ? 15.147 1.623 6.715 1.00 91.62 181 ILE A C 1
ATOM 1485 O O . ILE A 1 181 ? 14.360 1.744 7.648 1.00 91.62 181 ILE A O 1
ATOM 1489 N N . GLU A 1 182 ? 16.427 1.341 6.921 1.00 88.12 182 GLU A N 1
ATOM 1490 C CA . GLU A 1 182 ? 16.979 1.139 8.260 1.00 88.12 182 GLU A CA 1
ATOM 1491 C C . GLU A 1 182 ? 16.994 2.449 9.072 1.00 88.12 182 GLU A C 1
ATOM 1493 O O . GLU A 1 182 ? 17.175 3.533 8.515 1.00 88.12 182 GLU A O 1
ATOM 1498 N N . ASN A 1 183 ? 16.916 2.337 10.403 1.00 87.38 183 ASN A N 1
ATOM 1499 C CA . ASN A 1 183 ? 17.044 3.448 11.362 1.00 87.38 183 ASN A CA 1
ATOM 1500 C C . ASN A 1 183 ? 15.949 4.525 11.270 1.00 87.38 183 ASN A C 1
ATOM 1502 O O . ASN A 1 183 ? 16.235 5.719 11.404 1.00 87.38 183 ASN A O 1
ATOM 1506 N N . LEU A 1 184 ? 14.694 4.119 11.063 1.00 90.00 184 LEU A N 1
ATOM 1507 C CA . LEU A 1 184 ? 13.568 5.033 11.233 1.00 90.00 184 LEU A CA 1
ATOM 1508 C C . LEU A 1 184 ? 13.438 5.502 12.692 1.00 90.00 184 LEU A C 1
ATOM 1510 O O . LEU A 1 184 ? 13.802 4.760 13.608 1.00 90.00 184 LEU A O 1
ATOM 1514 N N . PRO A 1 185 ? 12.921 6.724 12.920 1.00 89.69 185 PRO A N 1
ATOM 1515 C CA . PRO A 1 185 ? 12.536 7.167 14.251 1.00 89.69 185 PRO A CA 1
ATOM 1516 C C . PRO A 1 185 ? 11.535 6.200 14.885 1.00 89.69 185 PRO A C 1
ATOM 1518 O O . PRO A 1 185 ? 10.657 5.671 14.205 1.00 89.69 185 PRO A O 1
ATOM 1521 N N . GLU A 1 186 ? 11.651 6.006 16.195 1.00 93.12 186 GLU A N 1
ATOM 1522 C CA . GLU A 1 186 ? 10.646 5.274 16.958 1.00 93.12 186 GLU A CA 1
ATOM 1523 C C . GLU A 1 186 ? 9.322 6.047 16.949 1.00 93.12 186 GLU A C 1
ATOM 1525 O O . GLU A 1 186 ? 9.293 7.268 17.145 1.00 93.12 186 GLU A O 1
ATOM 1530 N N . TYR A 1 187 ? 8.222 5.333 16.719 1.00 95.38 187 TYR A N 1
ATOM 1531 C CA . TYR A 1 187 ? 6.894 5.919 16.761 1.00 95.38 187 TYR A CA 1
ATOM 1532 C C . TYR A 1 187 ? 6.494 6.210 18.211 1.00 95.38 187 TYR A C 1
ATOM 1534 O O . TYR A 1 187 ? 6.241 5.300 18.996 1.00 95.38 187 TYR A O 1
ATOM 1542 N N . ASN A 1 188 ? 6.415 7.491 18.564 1.00 94.12 188 ASN A N 1
ATOM 1543 C CA . ASN A 1 188 ? 5.987 7.944 19.885 1.00 94.12 188 ASN A CA 1
ATOM 1544 C C . ASN A 1 188 ? 4.803 8.916 19.742 1.00 94.12 188 ASN A C 1
ATOM 1546 O O . ASN A 1 188 ? 5.025 10.118 19.570 1.00 94.12 188 ASN A O 1
ATOM 1550 N N . PRO A 1 189 ? 3.558 8.411 19.707 1.00 92.81 189 PRO A N 1
ATOM 1551 C CA . PRO A 1 189 ? 2.386 9.248 19.494 1.00 92.81 189 PRO A CA 1
ATOM 1552 C C . PRO A 1 189 ? 2.016 10.090 20.712 1.00 92.81 189 PRO A C 1
ATOM 1554 O O . PRO A 1 189 ? 2.154 9.663 21.854 1.00 92.81 189 PRO A O 1
ATOM 1557 N N . GLU A 1 190 ? 1.433 11.252 20.435 1.00 90.38 190 GLU A N 1
ATOM 1558 C CA . GLU A 1 190 ? 0.760 12.092 21.424 1.00 90.38 190 GLU A CA 1
ATOM 1559 C C . GLU A 1 190 ? -0.749 12.088 21.153 1.00 90.38 190 GLU A C 1
ATOM 1561 O O . GLU A 1 190 ? -1.185 12.050 19.996 1.00 90.38 190 GLU A O 1
ATOM 1566 N N . PHE A 1 191 ? -1.558 12.129 22.210 1.00 87.56 191 PHE A N 1
ATOM 1567 C CA . PHE A 1 191 ? -3.002 12.309 22.093 1.00 87.56 191 PHE A CA 1
ATOM 1568 C C . PHE A 1 191 ? -3.322 13.772 21.792 1.00 87.56 191 PHE A C 1
ATOM 1570 O O . PHE A 1 191 ? -2.744 14.690 22.374 1.00 87.56 191 PHE A O 1
ATOM 1577 N N . THR A 1 192 ? -4.230 14.002 20.846 1.00 80.94 192 THR A N 1
ATOM 1578 C CA . THR A 1 192 ? -4.571 15.351 20.386 1.00 80.94 192 THR A CA 1
ATOM 1579 C C . THR A 1 192 ? -6.062 15.610 20.527 1.00 80.94 192 THR A C 1
ATOM 1581 O O . THR A 1 192 ? -6.872 14.886 19.954 1.00 80.94 192 THR A O 1
ATOM 1584 N N . ASN A 1 193 ? -6.422 16.707 21.192 1.00 66.44 193 ASN A N 1
ATOM 1585 C CA . ASN A 1 193 ? -7.797 17.214 21.277 1.00 66.44 193 ASN A CA 1
ATOM 1586 C C . ASN A 1 193 ? -8.131 18.116 20.090 1.00 66.44 193 ASN A C 1
ATOM 1588 O O . ASN A 1 193 ? -8.373 19.312 20.243 1.00 66.44 193 ASN A O 1
ATOM 1592 N N . THR A 1 194 ? -8.071 17.567 18.880 1.00 63.41 194 THR A N 1
ATOM 1593 C CA . THR A 1 194 ? -8.402 18.362 17.697 1.00 63.41 194 THR A CA 1
ATOM 1594 C C . THR A 1 194 ? -9.917 18.374 17.504 1.00 63.41 194 THR A C 1
ATOM 1596 O O . THR A 1 194 ? -10.479 17.414 16.990 1.00 63.41 194 THR A O 1
ATOM 1599 N N . GLU A 1 195 ? -10.569 19.480 17.881 1.00 56.69 195 GLU A N 1
ATOM 1600 C CA . GLU A 1 195 ? -12.000 19.759 17.650 1.00 56.69 195 GLU A CA 1
ATOM 1601 C C . GLU A 1 195 ? -12.306 20.084 16.173 1.00 56.69 195 GLU A C 1
ATOM 1603 O O . GLU A 1 195 ? -12.959 21.075 15.840 1.00 56.69 195 GLU A O 1
ATOM 1608 N N . LEU A 1 196 ? -11.791 19.289 15.239 1.00 60.22 196 LEU A N 1
ATOM 1609 C CA . LEU A 1 196 ? -12.230 19.385 13.853 1.00 60.22 196 LEU A CA 1
ATOM 1610 C C . LEU A 1 196 ? -13.404 18.437 13.684 1.00 60.22 196 LEU A C 1
ATOM 1612 O O . LEU A 1 196 ? -13.203 17.245 13.502 1.00 60.22 196 LEU A O 1
ATOM 1616 N N . THR A 1 197 ? -14.623 18.973 13.719 1.00 58.44 197 THR A N 1
ATOM 1617 C CA . THR A 1 197 ? -15.798 18.230 13.260 1.00 58.44 197 THR A CA 1
ATOM 1618 C C . THR A 1 197 ? -15.597 17.890 11.788 1.00 58.44 197 THR A C 1
ATOM 1620 O O . THR A 1 197 ? -15.586 18.763 10.917 1.00 58.44 197 THR A O 1
ATOM 1623 N N . GLN A 1 198 ? -15.356 16.611 11.515 1.00 65.75 198 GLN A N 1
ATOM 1624 C CA . GLN A 1 198 ? -15.253 16.094 10.158 1.00 65.75 198 GLN A CA 1
ATOM 1625 C C . GLN A 1 198 ? -16.635 15.635 9.714 1.00 65.75 198 GLN A C 1
ATOM 1627 O O . GLN A 1 198 ? -17.359 14.996 10.469 1.00 65.75 198 GLN A O 1
ATOM 1632 N N . GLY A 1 199 ? -17.013 15.957 8.481 1.00 66.88 199 GLY A N 1
ATOM 1633 C CA . GLY A 1 199 ? -18.109 15.233 7.848 1.00 66.88 199 GLY A CA 1
ATOM 1634 C C . GLY A 1 199 ? -17.594 13.956 7.172 1.00 66.88 199 GLY A C 1
ATOM 1635 O O . GLY A 1 199 ? -16.384 13.744 7.041 1.00 66.88 199 GLY A O 1
ATOM 1636 N N . CYS A 1 200 ? -18.533 13.194 6.632 1.00 78.19 200 CYS A N 1
ATOM 1637 C CA . CYS A 1 200 ? -18.302 11.925 5.968 1.00 78.19 200 CYS A CA 1
ATOM 1638 C C . CYS A 1 200 ? -18.738 11.937 4.492 1.00 78.19 200 CYS A C 1
ATOM 1640 O O . CYS A 1 200 ? -19.789 12.490 4.165 1.00 78.19 200 CYS A O 1
ATOM 1642 N N . LYS A 1 201 ? -17.939 11.304 3.628 1.00 79.62 201 LYS A N 1
ATOM 1643 C CA . LYS A 1 201 ? -18.166 11.111 2.188 1.00 79.62 201 LYS A CA 1
ATOM 1644 C C . LYS A 1 201 ? -18.642 9.686 1.882 1.00 79.62 201 LYS A C 1
ATOM 1646 O O . LYS A 1 201 ? -17.935 8.913 1.229 1.00 79.62 201 LYS A O 1
ATO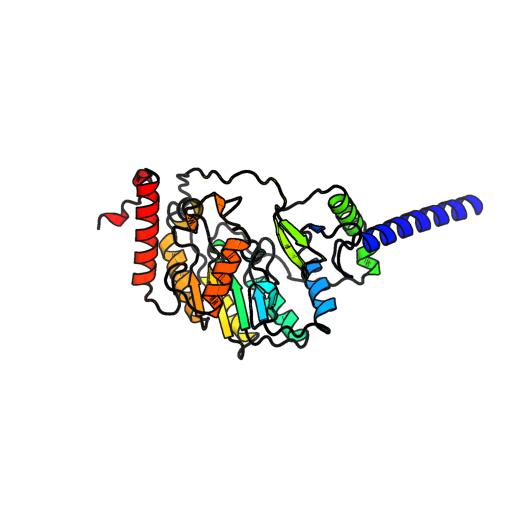M 1651 N N . ALA A 1 202 ? -19.819 9.318 2.383 1.00 80.75 202 ALA A N 1
ATOM 1652 C CA . ALA A 1 202 ? -20.392 7.987 2.161 1.00 80.75 202 ALA A CA 1
ATOM 1653 C C . ALA A 1 202 ? -20.689 7.707 0.671 1.00 80.75 202 ALA A C 1
ATOM 1655 O O . ALA A 1 202 ? -20.766 6.559 0.252 1.00 80.75 202 ALA A O 1
ATOM 1656 N N . GLU A 1 203 ? -20.764 8.732 -0.185 1.00 83.75 203 GLU A N 1
ATOM 1657 C CA . GLU A 1 203 ? -20.976 8.560 -1.626 1.00 83.75 203 GLU A CA 1
ATOM 1658 C C . GLU A 1 203 ? -19.893 7.720 -2.327 1.00 83.75 203 GLU A C 1
ATOM 1660 O O . GLU A 1 203 ? -20.149 7.168 -3.398 1.00 83.75 203 GLU A O 1
ATOM 1665 N N . LYS A 1 204 ? -18.699 7.588 -1.730 1.00 87.31 204 LYS A N 1
ATOM 1666 C CA . LYS A 1 204 ? -17.609 6.769 -2.279 1.00 87.31 204 LYS A CA 1
ATOM 1667 C C . LYS A 1 204 ? -17.816 5.266 -2.118 1.00 87.31 204 LYS A C 1
ATOM 1669 O O . LYS A 1 204 ? -17.105 4.507 -2.770 1.00 87.31 204 LYS A O 1
ATOM 1674 N N . VAL A 1 205 ? -18.763 4.831 -1.286 1.00 91.25 205 VAL A N 1
ATOM 1675 C CA . VAL A 1 205 ? -19.051 3.405 -1.072 1.00 91.25 205 VAL A CA 1
ATOM 1676 C C . VAL A 1 205 ? -19.404 2.712 -2.394 1.00 91.25 205 VAL A C 1
ATOM 1678 O O . VAL A 1 205 ? -18.875 1.645 -2.691 1.00 91.25 205 VAL A O 1
ATOM 1681 N N . MET A 1 206 ? -20.189 3.372 -3.252 1.00 92.06 206 MET A N 1
ATOM 1682 C CA . MET A 1 206 ? -20.607 2.833 -4.555 1.00 92.06 206 MET A CA 1
ATOM 1683 C C . MET A 1 206 ? -19.441 2.539 -5.514 1.00 92.06 206 MET A C 1
ATOM 1685 O O . MET A 1 206 ? -19.592 1.746 -6.436 1.00 92.06 206 MET A O 1
ATOM 1689 N N . LEU A 1 207 ? -18.270 3.153 -5.317 1.00 94.44 207 LEU A N 1
ATOM 1690 C CA . LEU A 1 207 ? -17.104 2.906 -6.170 1.00 94.44 207 LEU A CA 1
ATOM 1691 C C . LEU A 1 207 ? -16.480 1.523 -5.917 1.00 94.44 207 LEU A C 1
ATOM 1693 O O . LEU A 1 207 ? -15.784 0.994 -6.779 1.00 94.44 207 LEU A O 1
ATOM 1697 N N . TYR A 1 208 ? -16.737 0.910 -4.760 1.00 96.38 208 TYR A N 1
ATOM 1698 C CA . TYR A 1 208 ? -16.291 -0.458 -4.497 1.00 96.38 208 TYR A CA 1
ATOM 1699 C C . TYR A 1 208 ? -17.119 -1.494 -5.273 1.00 96.38 208 TYR A C 1
ATOM 1701 O O . TYR A 1 208 ? -16.544 -2.467 -5.756 1.00 96.38 208 TYR A O 1
ATOM 1709 N N . ASP A 1 209 ? -18.416 -1.243 -5.490 1.00 95.62 209 ASP A N 1
ATOM 1710 C CA . ASP A 1 209 ? -19.246 -2.027 -6.423 1.00 95.62 209 ASP A CA 1
ATOM 1711 C C . ASP A 1 209 ? -18.719 -1.896 -7.863 1.00 95.62 209 ASP A C 1
ATOM 1713 O O . ASP A 1 209 ? -18.527 -2.891 -8.562 1.00 95.62 209 ASP A O 1
ATOM 1717 N N . GLU A 1 210 ? -18.387 -0.675 -8.303 1.00 96.56 210 GLU A N 1
ATOM 1718 C CA . GLU A 1 210 ? -17.796 -0.449 -9.631 1.00 96.56 210 GLU A CA 1
ATOM 1719 C C . GLU A 1 210 ? -16.474 -1.213 -9.814 1.00 96.56 210 GLU A C 1
ATOM 1721 O O . GLU A 1 210 ? -16.255 -1.840 -10.853 1.00 96.56 210 GLU A O 1
ATOM 1726 N N . LEU A 1 211 ? -15.612 -1.226 -8.791 1.00 97.50 211 LEU A N 1
ATOM 1727 C CA . LEU A 1 211 ? -14.380 -2.011 -8.808 1.00 97.50 211 LEU A CA 1
ATOM 1728 C C . LEU A 1 211 ? -14.662 -3.516 -8.955 1.00 97.50 211 LEU A C 1
ATOM 1730 O O . LEU A 1 211 ? -13.989 -4.185 -9.744 1.00 97.50 211 LEU A O 1
ATOM 1734 N N . GLN A 1 212 ? -15.663 -4.045 -8.247 1.00 96.88 212 GLN A N 1
ATOM 1735 C CA . GLN A 1 212 ? -16.056 -5.453 -8.342 1.00 96.88 212 GLN A CA 1
ATOM 1736 C C . GLN A 1 212 ? -16.505 -5.827 -9.762 1.00 96.88 212 GLN A C 1
ATOM 1738 O O . GLN A 1 212 ? -16.126 -6.874 -10.294 1.00 96.88 212 GLN A O 1
ATOM 1743 N N . GLN A 1 213 ? -17.241 -4.933 -10.428 1.00 97.12 213 GLN A N 1
ATOM 1744 C CA . GLN A 1 213 ? -17.714 -5.134 -11.801 1.00 97.12 213 GLN A CA 1
ATOM 1745 C C . GLN A 1 213 ? -16.577 -5.249 -12.831 1.00 97.12 213 GLN A C 1
ATOM 1747 O O . GLN A 1 213 ? -16.792 -5.777 -13.931 1.00 97.12 213 GLN A O 1
ATOM 1752 N N . VAL A 1 214 ? -15.356 -4.808 -12.500 1.00 98.06 214 VAL A N 1
ATOM 1753 C CA . VAL A 1 214 ? -14.185 -5.030 -13.355 1.00 98.06 214 VAL A CA 1
ATOM 1754 C C . VAL A 1 214 ? -13.863 -6.525 -13.446 1.00 98.06 214 VAL A C 1
ATOM 1756 O O . VAL A 1 214 ? -13.614 -7.012 -14.547 1.00 98.06 214 VAL A O 1
ATOM 1759 N N . PHE A 1 215 ? -13.948 -7.286 -12.354 1.00 98.00 215 PHE A N 1
ATOM 1760 C CA . PHE A 1 215 ? -13.633 -8.721 -12.326 1.00 98.00 215 PHE A CA 1
ATOM 1761 C C . PHE A 1 215 ? -14.773 -9.534 -11.691 1.00 98.00 215 PHE A C 1
ATOM 1763 O O . PHE A 1 215 ? -14.595 -10.096 -10.619 1.00 98.00 215 PHE A O 1
ATOM 1770 N N . PRO A 1 216 ? -15.943 -9.651 -12.342 1.00 96.62 216 PRO A N 1
ATOM 1771 C CA . PRO A 1 216 ? -17.152 -10.188 -11.707 1.00 96.62 216 PRO A CA 1
ATOM 1772 C C . PRO A 1 216 ? -17.053 -11.659 -11.270 1.00 96.62 216 PRO A C 1
ATOM 1774 O O . PRO A 1 216 ? -17.867 -12.104 -10.468 1.00 96.62 216 PRO A O 1
ATOM 1777 N N . ASP A 1 217 ? -16.087 -12.410 -11.804 1.00 97.31 217 ASP A N 1
ATOM 1778 C CA . ASP A 1 217 ? -15.854 -13.821 -11.475 1.00 97.31 217 ASP A CA 1
ATOM 1779 C C . ASP A 1 217 ? -14.729 -14.024 -10.436 1.00 97.31 217 ASP A C 1
ATOM 1781 O O . ASP A 1 217 ? -14.451 -15.161 -10.050 1.00 97.31 217 ASP A O 1
ATOM 1785 N N . ALA A 1 218 ? -14.057 -12.951 -9.999 1.00 98.25 218 ALA A N 1
ATOM 1786 C CA . ALA A 1 218 ? -13.002 -13.016 -8.991 1.00 98.25 218 ALA A CA 1
ATOM 1787 C C . ALA A 1 218 ? -13.585 -12.992 -7.573 1.00 98.25 218 ALA A C 1
ATOM 1789 O O . ALA A 1 218 ? -14.595 -12.341 -7.318 1.00 98.25 218 ALA A O 1
ATOM 1790 N N . THR A 1 219 ? -12.901 -13.637 -6.629 1.00 98.12 219 THR A N 1
ATOM 1791 C CA . THR A 1 219 ? -13.167 -13.456 -5.199 1.00 98.12 219 THR A CA 1
ATOM 1792 C C . THR A 1 219 ? -12.616 -12.111 -4.742 1.00 98.12 219 THR A C 1
ATOM 1794 O O . THR A 1 219 ? -11.424 -11.835 -4.894 1.00 98.12 219 THR A O 1
ATOM 1797 N N . PHE A 1 220 ? -13.464 -11.277 -4.156 1.00 98.31 220 PHE A N 1
ATOM 1798 C CA . PHE A 1 220 ? -13.081 -9.978 -3.619 1.00 98.31 220 PHE A CA 1
ATOM 1799 C C . PHE A 1 220 ? -12.865 -10.067 -2.112 1.00 98.31 220 PHE A C 1
ATOM 1801 O O . PHE A 1 220 ? -13.789 -10.357 -1.351 1.00 98.31 220 PHE A O 1
ATOM 1808 N N . VAL A 1 221 ? -11.640 -9.763 -1.680 1.00 98.31 221 VAL A N 1
ATOM 1809 C CA . VAL A 1 221 ? -11.248 -9.721 -0.268 1.00 98.31 221 VAL A CA 1
ATOM 1810 C C . VAL A 1 221 ? -10.912 -8.285 0.110 1.00 98.31 221 VAL A C 1
ATOM 1812 O O . VAL A 1 221 ? -9.905 -7.723 -0.321 1.00 98.31 221 VAL A O 1
ATOM 1815 N N . GLY A 1 222 ? -11.778 -7.664 0.898 1.00 98.12 222 GLY A N 1
ATOM 1816 C CA . GLY A 1 222 ? -11.583 -6.306 1.381 1.00 98.12 222 GLY A CA 1
ATOM 1817 C C . GLY A 1 222 ? -10.917 -6.312 2.747 1.00 98.12 222 GLY A C 1
ATOM 1818 O O . GLY A 1 222 ? -11.132 -7.212 3.559 1.00 98.12 222 GLY A O 1
ATOM 1819 N N . PHE A 1 223 ? -10.101 -5.303 3.023 1.00 98.44 223 PHE A N 1
ATOM 1820 C CA . PHE A 1 223 ? -9.591 -5.109 4.370 1.00 98.44 223 PHE A CA 1
ATOM 1821 C C . PHE A 1 223 ? -9.356 -3.643 4.702 1.00 98.44 223 PHE A C 1
ATOM 1823 O O . PHE A 1 223 ? -8.843 -2.891 3.876 1.00 98.44 223 PHE A O 1
ATOM 1830 N N . VAL A 1 224 ? -9.652 -3.240 5.936 1.00 98.31 224 VAL A N 1
ATOM 1831 C CA . VAL A 1 224 ? -9.109 -1.994 6.487 1.00 98.31 224 VAL A CA 1
ATOM 1832 C C . VAL A 1 224 ? -7.694 -2.283 6.991 1.00 98.31 224 VAL A C 1
ATOM 1834 O O . VAL A 1 224 ? -7.535 -3.145 7.859 1.00 98.31 224 VAL A O 1
ATOM 1837 N N . PRO A 1 225 ? -6.655 -1.595 6.485 1.00 97.94 225 PRO A N 1
ATOM 1838 C CA . PRO A 1 225 ? -5.289 -1.758 6.973 1.00 97.94 225 PRO A CA 1
ATOM 1839 C C . PRO A 1 225 ? -5.165 -1.457 8.476 1.00 97.94 225 PRO 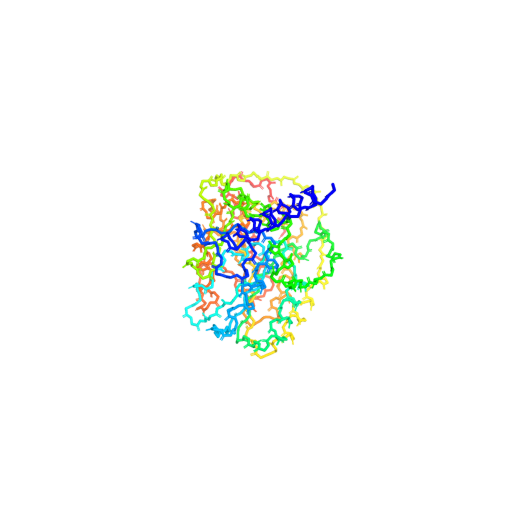A C 1
ATOM 1841 O O . PRO A 1 225 ? -5.954 -0.679 9.014 1.00 97.94 225 PRO A O 1
ATOM 1844 N N . PRO A 1 226 ? -4.158 -2.007 9.174 1.00 97.62 226 PRO A N 1
ATOM 1845 C CA . PRO A 1 226 ? -3.930 -1.673 10.571 1.00 97.62 226 PRO A CA 1
ATOM 1846 C C . PRO A 1 226 ? -3.596 -0.189 10.756 1.00 97.62 226 PRO A C 1
ATOM 1848 O O . PRO A 1 226 ? -2.760 0.381 10.053 1.00 97.62 226 PRO A O 1
ATOM 1851 N N . TYR A 1 227 ? -4.216 0.415 11.767 1.00 97.31 227 TYR A N 1
ATOM 1852 C CA . TYR A 1 227 ? -3.910 1.751 12.270 1.00 97.31 227 TYR A CA 1
ATOM 1853 C C . TYR A 1 227 ? -3.656 1.663 13.765 1.00 97.31 227 TYR A C 1
ATOM 1855 O O . TYR A 1 227 ? -4.299 0.882 14.461 1.00 97.31 227 TYR A O 1
ATOM 1863 N N . SER A 1 228 ? -2.743 2.484 14.278 1.00 97.31 228 SER A N 1
ATOM 1864 C CA . SER A 1 228 ? -2.476 2.479 15.710 1.00 97.31 228 SER A CA 1
ATOM 1865 C C . SER A 1 228 ? -3.679 2.972 16.500 1.00 97.31 228 SER A C 1
ATOM 1867 O O . SER A 1 228 ? -4.414 3.855 16.044 1.00 97.31 228 SER A O 1
ATOM 1869 N N . GLY A 1 229 ? -3.830 2.478 17.732 1.00 95.88 229 GLY A N 1
ATOM 1870 C CA . GLY A 1 229 ? -4.888 2.951 18.632 1.00 95.88 229 GLY A CA 1
ATOM 1871 C C . GLY A 1 229 ? -4.879 4.478 18.791 1.00 95.88 229 GLY A C 1
ATOM 1872 O O . GLY A 1 229 ? -5.932 5.116 18.779 1.00 95.88 229 GLY A O 1
ATOM 1873 N N . CYS A 1 230 ? -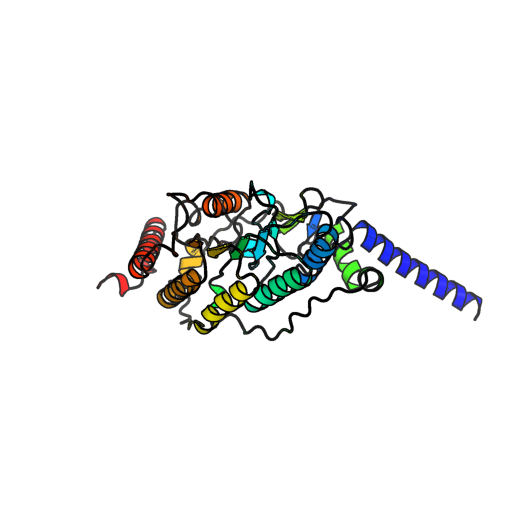3.691 5.100 18.827 1.00 94.56 230 CYS A N 1
ATOM 1874 C CA . CYS A 1 230 ? -3.553 6.559 18.848 1.00 94.56 230 CYS A CA 1
ATOM 1875 C C . CYS A 1 230 ? -4.043 7.223 17.555 1.00 94.56 230 CYS A C 1
ATOM 1877 O O . CYS A 1 230 ? -4.692 8.264 17.623 1.00 94.56 230 CYS A O 1
ATOM 1879 N N . VAL A 1 231 ? -3.738 6.665 16.377 1.00 94.06 231 VAL A N 1
ATOM 1880 C CA . VAL A 1 231 ? -4.207 7.229 15.102 1.00 94.06 231 VAL A CA 1
ATOM 1881 C C . VAL A 1 231 ? -5.720 7.132 14.994 1.00 94.06 231 VAL A C 1
ATOM 1883 O O . VAL A 1 231 ? -6.357 8.128 14.659 1.00 94.06 231 VAL A O 1
ATOM 1886 N N . VAL A 1 232 ? -6.290 5.976 15.321 1.00 94.25 232 VAL A N 1
ATOM 1887 C CA . VAL A 1 232 ? -7.740 5.772 15.355 1.00 94.25 232 VAL A CA 1
ATOM 1888 C C . VAL A 1 232 ? -8.403 6.771 16.300 1.00 94.25 232 VAL A C 1
ATOM 1890 O O . VAL A 1 232 ? -9.332 7.474 15.901 1.00 94.25 232 VAL A O 1
ATOM 1893 N N . THR A 1 233 ? -7.871 6.914 17.514 1.00 92.69 233 THR A N 1
ATOM 1894 C CA . THR A 1 233 ? -8.385 7.872 18.498 1.00 92.69 233 THR A CA 1
ATOM 1895 C C . THR A 1 233 ? -8.336 9.300 17.945 1.00 92.69 233 THR A C 1
ATOM 1897 O O . THR A 1 233 ? -9.362 9.958 17.800 1.00 92.69 233 THR A O 1
ATOM 1900 N N . ASN A 1 234 ? -7.149 9.769 17.556 1.00 90.25 234 ASN A N 1
ATOM 1901 C CA . ASN A 1 234 ? -6.928 11.164 17.178 1.00 90.25 234 ASN A CA 1
ATOM 1902 C C . ASN A 1 234 ? -7.588 11.557 15.852 1.00 90.25 234 ASN A C 1
ATOM 1904 O O . ASN A 1 234 ? -7.917 12.727 15.661 1.00 90.25 234 ASN A O 1
ATOM 1908 N N . ARG A 1 235 ? -7.706 10.624 14.897 1.00 88.81 235 ARG A N 1
ATOM 1909 C CA . ARG A 1 235 ? -8.161 10.936 13.534 1.00 88.81 235 ARG A CA 1
ATOM 1910 C C . ARG A 1 235 ? -9.600 10.546 13.264 1.00 88.81 235 ARG A C 1
ATOM 1912 O O . ARG A 1 235 ? -10.179 11.166 12.378 1.00 88.81 235 ARG A O 1
ATOM 1919 N N . ILE A 1 236 ? -10.148 9.567 13.981 1.00 89.75 236 ILE A N 1
ATOM 1920 C CA . ILE A 1 236 ? -11.489 9.018 13.733 1.00 89.75 236 ILE A CA 1
ATOM 1921 C C . ILE A 1 236 ? -12.416 9.309 14.916 1.00 89.75 236 ILE A C 1
ATOM 1923 O O . ILE A 1 236 ? -13.457 9.943 14.744 1.00 89.75 236 ILE A O 1
ATOM 1927 N N . TYR A 1 237 ? -12.011 8.908 16.122 1.00 90.88 237 TYR A N 1
ATOM 1928 C CA . TYR A 1 237 ? -12.861 8.984 17.309 1.00 90.88 237 TYR A CA 1
ATOM 1929 C C . TYR A 1 237 ? -13.036 10.408 17.850 1.00 90.88 237 TYR A C 1
ATOM 1931 O O . TYR A 1 237 ? -14.142 10.941 17.808 1.00 90.88 237 TYR A O 1
ATOM 1939 N N . THR A 1 238 ? -11.956 11.059 18.290 1.00 87.56 238 THR A N 1
ATOM 1940 C CA . THR A 1 238 ? -11.987 12.413 18.873 1.00 87.56 238 THR A CA 1
ATOM 1941 C C . THR A 1 238 ? -12.593 13.464 17.933 1.00 87.56 238 THR A C 1
ATOM 1943 O O . THR A 1 238 ? -13.329 14.327 18.407 1.00 87.56 238 THR A O 1
ATOM 1946 N N . PRO A 1 239 ? -12.358 13.415 16.605 1.00 85.94 239 PRO A N 1
ATOM 1947 C CA . PRO A 1 239 ? -12.996 14.346 15.672 1.00 85.94 239 PRO A CA 1
ATOM 1948 C C . PRO A 1 239 ? -14.505 14.097 15.454 1.00 85.94 239 PRO A C 1
ATOM 1950 O O . PRO A 1 239 ? -15.145 14.862 14.730 1.00 85.94 239 PRO A O 1
ATOM 1953 N N . GLY A 1 240 ? -15.079 13.047 16.056 1.00 87.12 240 GLY A N 1
ATOM 1954 C CA . GLY A 1 240 ? -16.525 12.828 16.140 1.00 87.12 240 GLY A CA 1
ATOM 1955 C C . GLY A 1 240 ? -17.176 12.214 14.900 1.00 87.12 240 GLY A C 1
ATOM 1956 O O . GLY A 1 240 ? -18.360 12.442 14.674 1.00 87.12 240 GLY A O 1
ATOM 1957 N N . TRP A 1 241 ? -16.437 11.459 14.081 1.00 88.50 241 TRP A N 1
ATOM 1958 C CA . TRP A 1 241 ? -16.985 10.828 12.865 1.00 88.50 241 TRP A CA 1
ATOM 1959 C C . TRP A 1 241 ? -16.848 9.301 12.846 1.00 88.50 241 TRP A C 1
ATOM 1961 O O . TRP A 1 241 ? -17.017 8.688 11.792 1.00 88.50 241 TRP A O 1
ATOM 1971 N N . LEU A 1 242 ? -16.592 8.683 14.009 1.00 91.56 242 LEU A N 1
ATOM 1972 C CA . LEU A 1 242 ? -16.495 7.228 14.148 1.00 91.56 242 LEU A CA 1
ATOM 1973 C C . LEU A 1 242 ? -17.729 6.511 13.592 1.00 91.56 242 LEU A C 1
ATOM 1975 O O . LEU A 1 242 ? -17.564 5.575 12.823 1.00 91.56 242 LEU A O 1
ATOM 1979 N N . ASP A 1 243 ? -18.945 6.956 13.919 1.00 92.25 243 ASP A N 1
ATOM 1980 C CA . ASP A 1 243 ? -20.156 6.274 13.442 1.00 92.25 243 ASP A CA 1
ATOM 1981 C C . ASP A 1 243 ? -20.239 6.233 11.925 1.00 92.25 243 ASP A C 1
ATOM 1983 O O . ASP A 1 243 ? -20.421 5.160 11.360 1.00 92.25 243 ASP A O 1
ATOM 1987 N N . CYS A 1 244 ? -20.006 7.363 11.253 1.00 91.06 244 CYS A N 1
ATOM 1988 C CA . CYS A 1 244 ? -20.053 7.361 9.797 1.00 91.06 244 CYS A CA 1
ATOM 1989 C C . CYS A 1 244 ? -18.911 6.558 9.171 1.00 91.06 244 CYS A C 1
ATOM 1991 O O . CYS A 1 244 ? -19.104 5.925 8.135 1.00 91.06 244 CYS A O 1
ATOM 1993 N N . TYR A 1 245 ? -17.724 6.568 9.786 1.00 92.88 245 TYR A N 1
ATOM 1994 C CA . TYR A 1 245 ? -16.632 5.696 9.365 1.00 92.88 245 TYR A CA 1
ATOM 1995 C C . TYR A 1 245 ? -17.061 4.222 9.408 1.00 92.88 245 TYR A C 1
ATOM 1997 O O . TYR A 1 245 ? -16.947 3.533 8.399 1.00 92.88 245 TYR A O 1
ATOM 2005 N N . LEU A 1 246 ? -17.608 3.761 10.536 1.00 95.69 246 LEU A N 1
ATOM 2006 C CA . LEU A 1 246 ? -18.006 2.364 10.720 1.00 95.69 246 LEU A CA 1
ATOM 2007 C C . LEU A 1 246 ? -19.200 1.977 9.841 1.00 95.69 246 LEU A C 1
ATOM 2009 O O . LEU A 1 246 ? -19.195 0.895 9.264 1.00 95.69 246 LEU A O 1
ATOM 2013 N N . GLU A 1 247 ? -20.186 2.863 9.687 1.00 95.19 247 GLU A N 1
ATOM 2014 C CA . GLU A 1 247 ? -21.302 2.680 8.750 1.00 95.19 247 GLU A CA 1
ATOM 2015 C C . GLU A 1 247 ? -20.798 2.539 7.309 1.00 95.19 247 GLU A C 1
ATOM 2017 O O . GLU A 1 247 ? -21.186 1.603 6.615 1.00 95.19 247 GLU A O 1
ATOM 2022 N N . SER A 1 248 ? -19.874 3.407 6.882 1.00 95.06 248 SER A N 1
ATOM 2023 C CA . SER A 1 248 ? -19.305 3.356 5.530 1.00 95.06 248 SER A CA 1
ATOM 2024 C C . SER A 1 248 ? -18.497 2.078 5.302 1.00 95.06 248 SER A C 1
ATOM 2026 O O . SER A 1 248 ? -18.612 1.470 4.244 1.00 95.06 248 SER A O 1
ATOM 2028 N N . ILE A 1 249 ? -17.684 1.646 6.273 1.00 96.69 249 ILE A N 1
ATOM 2029 C CA . ILE A 1 249 ? -16.922 0.392 6.165 1.00 96.69 249 ILE A CA 1
ATOM 2030 C C . ILE A 1 249 ? -17.855 -0.822 6.116 1.00 96.69 249 ILE A C 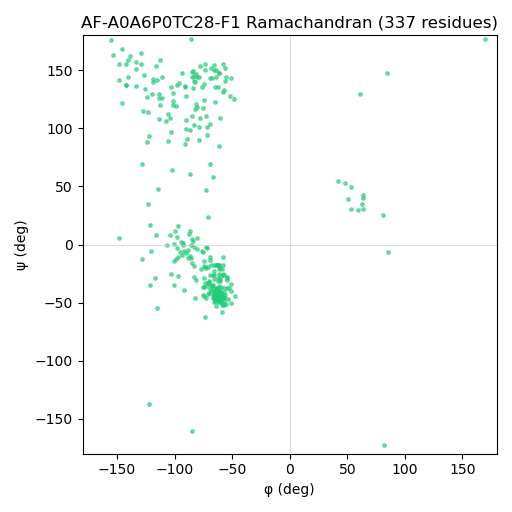1
ATOM 2032 O O . ILE A 1 249 ? -17.634 -1.718 5.303 1.00 96.69 249 ILE A O 1
ATOM 2036 N N . HIS A 1 250 ? -18.904 -0.841 6.941 1.00 97.31 250 HIS A N 1
ATOM 2037 C CA . HIS A 1 250 ? -19.896 -1.918 6.939 1.00 97.31 250 HIS A CA 1
ATOM 2038 C C . HIS A 1 250 ? -20.643 -1.995 5.602 1.00 97.31 250 HIS A C 1
ATOM 2040 O O . HIS A 1 250 ? -20.751 -3.074 5.029 1.00 97.31 250 HIS A O 1
ATOM 2046 N N . GLU A 1 251 ? -21.046 -0.854 5.036 1.00 96.31 251 GLU A N 1
ATOM 2047 C CA . GLU A 1 251 ? -21.680 -0.802 3.711 1.00 96.31 251 GLU A CA 1
ATOM 2048 C C . GLU A 1 251 ? -20.709 -1.211 2.587 1.00 96.31 251 GLU A C 1
ATOM 2050 O O . GLU A 1 251 ? -21.089 -1.911 1.649 1.00 96.31 251 GLU A O 1
ATOM 2055 N N . VAL A 1 252 ? -19.426 -0.840 2.680 1.00 96.69 252 VAL A N 1
ATOM 2056 C CA . VAL A 1 252 ? -18.404 -1.307 1.729 1.00 96.69 252 VAL A CA 1
ATOM 2057 C C . VAL A 1 252 ? -18.255 -2.821 1.791 1.00 96.69 252 VAL A C 1
ATOM 2059 O O . VAL A 1 252 ? -18.191 -3.441 0.730 1.00 96.69 252 VAL A O 1
ATOM 2062 N N . ALA A 1 253 ? -18.241 -3.414 2.988 1.00 97.44 253 ALA A N 1
ATOM 2063 C CA . ALA A 1 253 ? -18.080 -4.852 3.185 1.00 97.44 253 ALA A CA 1
ATOM 2064 C C . ALA A 1 253 ? -19.141 -5.687 2.447 1.00 97.44 253 ALA A C 1
ATOM 2066 O O . ALA A 1 253 ? -18.856 -6.812 2.030 1.00 97.44 253 ALA A O 1
ATOM 2067 N N . ASP A 1 254 ? -20.330 -5.138 2.187 1.00 95.62 254 ASP A N 1
ATOM 2068 C CA . ASP A 1 254 ? -21.363 -5.825 1.407 1.00 95.62 254 ASP A CA 1
ATOM 2069 C C . ASP A 1 254 ? -20.934 -6.147 -0.036 1.00 95.62 254 ASP A C 1
ATOM 2071 O O . ASP A 1 254 ? -21.395 -7.149 -0.587 1.00 95.62 254 ASP A O 1
ATOM 2075 N N . ASN A 1 255 ? -19.983 -5.392 -0.598 1.00 94.62 255 ASN A N 1
ATOM 2076 C CA . ASN A 1 255 ? -19.439 -5.579 -1.952 1.00 94.62 255 ASN A CA 1
ATOM 2077 C C . ASN A 1 255 ? -18.322 -6.637 -2.034 1.00 94.62 255 ASN A C 1
ATOM 2079 O O . ASN A 1 255 ? -17.791 -6.900 -3.110 1.00 94.62 255 ASN A O 1
ATOM 2083 N N . PHE A 1 256 ? -17.931 -7.230 -0.905 1.00 97.62 256 PHE A N 1
ATOM 2084 C CA . PHE A 1 256 ? -16.838 -8.197 -0.832 1.00 97.62 256 PHE A CA 1
ATOM 2085 C C . PHE A 1 256 ? -17.337 -9.573 -0.397 1.00 97.62 256 PHE A C 1
ATOM 2087 O O . PHE A 1 256 ? -18.338 -9.686 0.313 1.00 97.62 256 PHE A O 1
ATOM 2094 N N . ASP A 1 257 ? -16.622 -10.622 -0.800 1.00 97.12 257 ASP A N 1
ATOM 2095 C CA . ASP A 1 257 ? -16.869 -11.989 -0.336 1.00 97.12 257 ASP A CA 1
ATOM 2096 C C . ASP A 1 257 ? -16.348 -12.183 1.093 1.00 97.12 257 ASP A C 1
ATOM 2098 O O . ASP A 1 257 ? -16.970 -12.872 1.898 1.00 97.12 257 ASP A O 1
ATOM 2102 N N . ILE A 1 258 ? -15.220 -11.538 1.403 1.00 96.69 258 ILE A N 1
ATOM 2103 C CA . ILE A 1 258 ? -14.553 -11.542 2.708 1.00 96.69 258 ILE A CA 1
ATOM 2104 C C . ILE A 1 258 ? -14.183 -10.099 3.048 1.00 96.69 258 ILE A C 1
ATOM 2106 O O . ILE A 1 258 ? -13.671 -9.379 2.186 1.00 96.69 258 ILE A O 1
ATOM 2110 N N . PHE A 1 259 ? -14.410 -9.672 4.293 1.00 97.81 259 PHE A N 1
ATOM 2111 C CA . PHE A 1 259 ? -14.021 -8.332 4.724 1.00 97.81 259 PHE A CA 1
ATOM 2112 C C . PHE A 1 259 ? -13.574 -8.275 6.184 1.00 97.81 259 PHE A C 1
ATOM 2114 O O . PHE A 1 259 ? -14.363 -8.558 7.087 1.00 97.81 259 PHE A O 1
ATOM 2121 N N . TYR A 1 260 ? -12.340 -7.818 6.410 1.00 97.88 260 TYR A N 1
ATOM 2122 C CA . TYR A 1 260 ? -11.767 -7.655 7.748 1.00 97.88 260 TYR A CA 1
ATOM 2123 C C . TYR A 1 260 ? -11.391 -6.207 8.065 1.00 97.88 260 TYR A C 1
ATOM 2125 O O . TYR A 1 260 ? -10.845 -5.494 7.229 1.00 97.88 260 TYR A O 1
ATOM 2133 N N . ASP A 1 261 ? -11.602 -5.777 9.305 1.00 97.94 261 ASP A N 1
ATOM 2134 C CA . ASP A 1 261 ? -11.044 -4.528 9.822 1.00 97.94 261 ASP A CA 1
ATOM 2135 C C . ASP A 1 261 ? -9.881 -4.812 10.783 1.00 97.94 261 ASP A C 1
ATOM 2137 O O . ASP A 1 261 ? -10.087 -5.336 11.879 1.00 97.94 261 ASP A O 1
ATOM 2141 N N . PHE A 1 262 ? -8.655 -4.455 10.382 1.00 97.81 262 PHE A N 1
ATOM 2142 C CA . PHE A 1 262 ? -7.443 -4.606 11.199 1.00 97.81 262 PHE A CA 1
ATOM 2143 C C . PHE A 1 262 ? -7.068 -3.343 11.985 1.00 97.81 262 PHE A C 1
ATOM 2145 O O . PHE A 1 262 ? -6.036 -3.318 12.657 1.00 97.81 262 PHE A O 1
ATOM 2152 N N . SER A 1 263 ? -7.869 -2.283 11.888 1.00 97.44 263 SER A N 1
ATOM 2153 C CA . SER A 1 263 ? -7.629 -0.987 12.523 1.00 97.44 263 SER A CA 1
ATOM 2154 C C . SER A 1 263 ? -8.125 -0.908 13.964 1.00 97.44 263 SER A C 1
ATOM 2156 O O . SER A 1 263 ? -7.687 -0.027 14.705 1.00 97.44 263 SER A O 1
ATOM 2158 N N . ILE A 1 264 ? -8.985 -1.837 14.392 1.00 96.56 264 ILE A N 1
ATOM 2159 C CA . ILE A 1 264 ? -9.502 -1.868 15.764 1.00 96.56 264 ILE A CA 1
ATOM 2160 C C . ILE A 1 264 ? -8.326 -1.947 16.765 1.00 96.56 264 ILE A C 1
ATOM 2162 O O . ILE A 1 264 ? -7.405 -2.752 16.562 1.00 96.56 264 ILE A O 1
ATOM 2166 N N . PRO A 1 265 ? -8.312 -1.128 17.841 1.00 96.94 265 PRO A N 1
ATOM 2167 C CA . PRO A 1 265 ? -7.306 -1.246 18.893 1.00 96.94 265 PRO A CA 1
ATOM 2168 C C . PRO A 1 265 ? -7.201 -2.685 19.433 1.00 96.94 265 PRO A C 1
ATOM 2170 O O . PRO A 1 265 ? -8.197 -3.300 19.792 1.00 96.94 265 PRO A O 1
ATOM 2173 N N . SER A 1 266 ? -5.986 -3.228 19.459 1.00 95.75 266 SER A N 1
ATOM 2174 C CA . SER A 1 266 ? -5.670 -4.607 19.845 1.00 95.75 266 SER A CA 1
ATOM 2175 C C . SER A 1 266 ? -4.226 -4.715 20.344 1.00 95.75 266 SER A C 1
ATOM 2177 O O . SER A 1 266 ? -3.446 -3.762 20.239 1.00 95.75 266 SER A O 1
ATOM 2179 N N . ASP A 1 267 ? -3.814 -5.893 20.815 1.00 95.12 267 ASP A N 1
ATOM 2180 C CA . ASP A 1 267 ? -2.414 -6.169 21.175 1.00 95.12 267 ASP A CA 1
ATOM 2181 C C . ASP A 1 267 ? -1.430 -5.871 20.026 1.00 95.12 267 ASP A C 1
ATOM 2183 O O . ASP A 1 267 ? -0.271 -5.522 20.260 1.00 95.12 267 ASP A O 1
ATOM 2187 N N . THR A 1 268 ? -1.877 -5.962 18.770 1.00 96.00 268 THR A N 1
ATOM 2188 C CA . THR A 1 268 ? -1.060 -5.645 17.594 1.00 96.00 268 THR A CA 1
ATOM 2189 C C . THR A 1 268 ? -1.036 -4.148 17.300 1.00 96.00 268 THR A C 1
ATOM 2191 O O . THR A 1 268 ? 0.039 -3.594 17.052 1.00 96.00 268 THR A O 1
ATOM 2194 N N . THR A 1 269 ? -2.186 -3.471 17.319 1.00 96.81 269 THR A N 1
ATOM 2195 C CA . THR A 1 269 ? -2.285 -2.064 16.893 1.00 96.81 269 THR A CA 1
ATOM 2196 C C . THR A 1 269 ? -1.907 -1.064 17.987 1.00 96.81 269 THR A C 1
ATOM 2198 O O . THR A 1 269 ? -1.552 0.078 17.695 1.00 96.81 269 THR A O 1
ATOM 2201 N N . THR A 1 270 ? -1.904 -1.473 19.254 1.00 95.56 270 THR A N 1
ATOM 2202 C CA . THR A 1 270 ? -1.498 -0.617 20.387 1.00 95.56 270 THR A CA 1
ATOM 2203 C C . THR A 1 270 ? 0.013 -0.615 20.644 1.00 95.56 270 THR A C 1
ATOM 2205 O O . THR A 1 270 ? 0.526 0.246 21.371 1.00 95.56 270 THR A O 1
ATOM 2208 N N . ARG A 1 271 ? 0.738 -1.542 20.010 1.00 95.75 271 ARG A N 1
ATOM 2209 C CA . ARG A 1 271 ? 2.196 -1.653 20.039 1.00 95.75 271 ARG A CA 1
ATOM 2210 C C . ARG A 1 271 ? 2.855 -0.675 19.075 1.00 95.75 271 ARG A C 1
ATOM 2212 O O . ARG A 1 271 ? 2.682 -0.751 17.861 1.00 95.75 271 ARG A O 1
ATOM 2219 N N . THR A 1 272 ? 3.655 0.234 19.620 1.00 95.69 272 THR A N 1
ATOM 2220 C CA . THR A 1 272 ? 4.354 1.258 18.835 1.00 95.69 272 THR A CA 1
ATOM 2221 C C . THR A 1 272 ? 5.545 0.712 18.052 1.00 95.69 272 THR A C 1
ATOM 2223 O O . THR A 1 272 ? 5.959 1.336 17.086 1.00 95.69 272 THR A O 1
ATOM 2226 N N . ASP A 1 273 ? 6.067 -0.462 18.415 1.00 96.06 273 ASP A N 1
ATOM 2227 C CA . ASP A 1 273 ? 7.169 -1.130 17.716 1.00 96.06 273 ASP A CA 1
ATOM 2228 C C . ASP A 1 273 ? 6.727 -1.904 16.462 1.00 96.06 273 ASP A C 1
ATOM 2230 O O . ASP A 1 273 ? 7.570 -2.404 15.722 1.00 96.06 273 ASP A O 1
ATOM 2234 N N . ASN A 1 274 ? 5.421 -1.959 16.181 1.00 96.94 274 ASN A N 1
ATOM 2235 C CA . ASN A 1 274 ? 4.852 -2.599 14.992 1.00 96.94 274 ASN A CA 1
ATOM 2236 C C . ASN A 1 274 ? 4.717 -1.653 13.781 1.00 96.94 274 ASN A C 1
ATOM 2238 O O . ASN A 1 274 ? 4.386 -2.096 12.679 1.00 96.94 274 ASN A O 1
ATOM 2242 N N . THR A 1 275 ? 4.974 -0.358 13.962 1.00 97.00 275 THR A N 1
ATOM 2243 C CA . THR A 1 275 ? 4.817 0.691 12.945 1.00 97.00 275 THR A CA 1
ATOM 2244 C C . THR A 1 275 ? 5.844 1.800 13.161 1.00 97.00 275 THR A C 1
ATOM 2246 O O . THR A 1 275 ? 6.322 2.004 14.272 1.00 97.00 275 THR A O 1
ATOM 2249 N N . TYR A 1 276 ? 6.196 2.537 12.108 1.00 95.19 276 TYR A N 1
ATOM 2250 C CA . TYR A 1 276 ? 7.097 3.690 12.222 1.00 95.19 276 TYR A CA 1
ATOM 2251 C C . TYR A 1 276 ? 6.370 5.042 12.310 1.00 95.19 276 TYR A C 1
ATOM 2253 O O . TYR A 1 276 ? 7.005 6.057 12.591 1.00 95.19 276 TYR A O 1
ATOM 2261 N N . ASP A 1 277 ? 5.057 5.095 12.065 1.00 95.19 277 ASP A N 1
ATOM 2262 C CA . ASP A 1 277 ? 4.284 6.349 12.110 1.00 95.19 277 ASP A CA 1
ATOM 2263 C C . ASP A 1 277 ? 2.818 6.204 12.557 1.00 95.19 277 ASP A C 1
ATOM 2265 O O . ASP A 1 277 ? 2.063 7.181 12.543 1.00 95.19 277 ASP A O 1
ATOM 2269 N N . GLY A 1 278 ? 2.403 5.004 12.968 1.00 96.31 278 GLY A N 1
ATOM 2270 C CA . GLY A 1 278 ? 1.037 4.712 13.397 1.00 96.31 278 GLY A CA 1
ATOM 2271 C C . GLY A 1 278 ? 0.072 4.357 12.268 1.00 96.31 278 GLY A C 1
ATOM 2272 O O . GLY A 1 278 ? -1.070 4.008 12.549 1.00 96.31 278 GLY A O 1
ATOM 2273 N N . VAL A 1 279 ? 0.495 4.469 11.009 1.00 95.75 279 VAL A N 1
ATOM 2274 C CA . VAL A 1 279 ? -0.330 4.205 9.818 1.00 95.75 279 VAL A CA 1
ATOM 2275 C C . VAL A 1 279 ? 0.295 3.114 8.953 1.00 95.75 279 VAL A C 1
ATOM 2277 O O . VAL A 1 279 ? -0.404 2.318 8.339 1.00 95.75 279 VAL A O 1
ATOM 2280 N N . HIS A 1 280 ? 1.621 3.064 8.892 1.00 96.31 280 HIS A N 1
ATOM 2281 C CA . HIS A 1 280 ? 2.351 2.101 8.086 1.00 96.31 280 HIS A CA 1
ATOM 2282 C C . HIS A 1 280 ? 3.007 1.060 8.986 1.00 96.31 280 HIS A C 1
ATOM 2284 O O . HIS A 1 280 ? 3.980 1.338 9.696 1.00 96.31 280 HIS A O 1
ATOM 2290 N N . TYR A 1 281 ? 2.440 -0.139 8.975 1.00 97.25 281 TYR A N 1
ATOM 2291 C CA . TYR A 1 281 ? 2.914 -1.269 9.762 1.00 97.25 281 TYR A CA 1
ATOM 2292 C C . TYR A 1 281 ? 4.036 -2.019 9.047 1.00 97.25 281 TYR A C 1
ATOM 2294 O O . TYR A 1 281 ? 4.089 -2.056 7.817 1.00 97.25 281 TYR A O 1
ATOM 2302 N N . TYR A 1 282 ? 4.952 -2.599 9.822 1.00 97.19 282 TYR A N 1
ATOM 2303 C CA . TYR A 1 282 ? 6.069 -3.362 9.269 1.00 97.19 282 TYR A CA 1
ATOM 2304 C C . TYR A 1 282 ? 5.587 -4.633 8.544 1.00 97.19 282 TYR A C 1
ATOM 2306 O O . TYR A 1 282 ? 4.537 -5.176 8.900 1.00 97.19 282 TYR A O 1
ATOM 2314 N N . PRO A 1 283 ? 6.360 -5.152 7.566 1.00 96.19 283 PRO A N 1
ATOM 2315 C CA . PRO A 1 283 ? 5.978 -6.332 6.787 1.00 96.19 283 PRO A CA 1
ATOM 2316 C C . PRO A 1 283 ? 5.562 -7.549 7.623 1.00 96.19 283 PRO A C 1
ATOM 2318 O O . PRO A 1 283 ? 4.642 -8.253 7.234 1.00 96.19 283 PRO A O 1
ATOM 2321 N N . GLN A 1 284 ? 6.160 -7.760 8.798 1.00 95.81 284 GLN A N 1
ATOM 2322 C CA . GLN A 1 284 ? 5.828 -8.885 9.682 1.00 95.81 284 GLN A CA 1
ATOM 2323 C C . GLN A 1 284 ? 4.379 -8.843 10.182 1.00 95.81 284 GLN A C 1
ATOM 2325 O O . GLN A 1 284 ? 3.772 -9.884 10.394 1.00 95.81 284 GLN A O 1
ATOM 2330 N N . VAL A 1 285 ? 3.802 -7.651 10.363 1.00 96.94 285 VAL A N 1
ATOM 2331 C CA . VAL A 1 285 ? 2.379 -7.530 10.709 1.00 96.94 285 VAL A CA 1
ATOM 2332 C C . VAL A 1 285 ? 1.512 -7.817 9.488 1.00 96.94 285 VAL A C 1
ATOM 2334 O O . VAL A 1 285 ? 0.468 -8.451 9.615 1.00 96.94 285 VAL A O 1
ATOM 2337 N N . TYR A 1 286 ? 1.957 -7.407 8.298 1.00 96.94 286 TYR A N 1
ATOM 2338 C CA . TYR A 1 286 ? 1.251 -7.721 7.060 1.00 96.94 286 TYR A CA 1
ATOM 2339 C C . TYR A 1 286 ? 1.311 -9.198 6.668 1.00 96.94 286 TYR A C 1
ATOM 2341 O O . TYR A 1 286 ? 0.381 -9.667 6.025 1.00 96.94 286 TYR A O 1
ATOM 2349 N N . GLU A 1 287 ? 2.339 -9.938 7.082 1.00 95.56 287 GLU A N 1
ATOM 2350 C CA . GLU A 1 287 ? 2.373 -11.401 6.967 1.00 95.56 287 GLU A CA 1
ATOM 2351 C C . GLU A 1 287 ? 1.210 -12.025 7.758 1.00 95.56 287 GLU A C 1
ATOM 2353 O O . GLU A 1 287 ? 0.480 -12.847 7.214 1.00 95.56 287 GLU A O 1
ATOM 2358 N N . THR A 1 288 ? 0.955 -11.554 8.985 1.00 95.31 288 THR A N 1
ATOM 2359 C CA . THR A 1 288 ? -0.216 -11.971 9.775 1.00 95.31 288 THR A CA 1
ATOM 2360 C C . THR A 1 288 ? -1.534 -11.551 9.119 1.00 95.31 288 THR A C 1
ATOM 2362 O O . THR A 1 288 ? -2.463 -12.347 9.043 1.00 95.31 288 THR A O 1
ATOM 2365 N N . VAL A 1 289 ? -1.631 -10.316 8.612 1.00 96.88 289 VAL A N 1
ATOM 2366 C CA . VAL A 1 289 ? -2.831 -9.836 7.894 1.00 96.88 289 VAL A CA 1
ATOM 2367 C C . VAL A 1 289 ? -3.119 -10.696 6.657 1.00 96.88 289 VAL A C 1
ATOM 2369 O O . VAL A 1 289 ? -4.263 -11.083 6.436 1.00 96.88 289 VAL A O 1
ATOM 2372 N N . ALA A 1 290 ? -2.094 -11.026 5.866 1.00 96.38 290 ALA A N 1
ATOM 2373 C CA . ALA A 1 290 ? -2.223 -11.889 4.694 1.00 96.38 290 ALA A CA 1
ATOM 2374 C C . ALA A 1 290 ? -2.696 -13.298 5.064 1.00 96.38 290 ALA A C 1
ATOM 2376 O O . ALA A 1 290 ? -3.535 -13.857 4.362 1.00 96.38 290 ALA A O 1
ATOM 2377 N N . ASP A 1 291 ? -2.176 -13.862 6.155 1.00 94.56 291 ASP A N 1
ATOM 2378 C CA . ASP A 1 291 ? -2.583 -15.178 6.652 1.00 94.56 291 ASP A CA 1
ATOM 2379 C C . ASP A 1 291 ? -4.068 -15.198 7.044 1.00 94.56 291 ASP A C 1
ATOM 2381 O O . ASP A 1 291 ? -4.823 -16.052 6.580 1.00 94.56 291 ASP A O 1
ATOM 2385 N N . ILE A 1 292 ? -4.525 -14.188 7.792 1.00 94.69 292 ILE A N 1
ATOM 2386 C CA . ILE A 1 292 ? -5.929 -14.053 8.218 1.00 94.69 292 ILE A CA 1
ATOM 2387 C C . ILE A 1 292 ? -6.867 -13.952 7.013 1.00 94.69 292 ILE A C 1
ATOM 2389 O O . ILE A 1 292 ? -7.893 -14.627 6.967 1.00 94.69 292 ILE A O 1
ATOM 2393 N N . MET A 1 293 ? -6.494 -13.157 6.008 1.00 94.81 293 MET A N 1
ATOM 2394 C CA . MET A 1 293 ? -7.275 -13.012 4.777 1.00 94.81 293 MET A CA 1
ATOM 2395 C C . MET A 1 293 ? -7.341 -14.295 3.925 1.00 94.81 293 MET A C 1
ATOM 2397 O O . MET A 1 293 ? -8.191 -14.372 3.040 1.00 94.81 293 MET A O 1
ATOM 2401 N N . GLN A 1 294 ? -6.450 -15.270 4.141 1.00 92.06 294 GLN A N 1
ATOM 2402 C CA . GLN A 1 294 ? -6.405 -16.536 3.391 1.00 92.06 294 GLN A CA 1
ATOM 2403 C C . GLN A 1 294 ? -7.032 -17.713 4.145 1.00 92.06 294 GLN A C 1
ATOM 2405 O O . GLN A 1 294 ? -7.599 -18.603 3.511 1.00 92.06 294 GLN A O 1
ATOM 2410 N N . HIS A 1 295 ? -6.895 -17.750 5.470 1.00 85.19 295 HIS A N 1
ATOM 2411 C CA . HIS A 1 295 ? -7.186 -18.943 6.265 1.00 85.19 295 HIS A CA 1
ATOM 2412 C C . HIS A 1 295 ? -8.275 -18.753 7.325 1.00 85.19 295 HIS A C 1
ATOM 2414 O O . HIS A 1 295 ? -8.671 -19.758 7.911 1.00 85.19 295 HIS A O 1
ATOM 2420 N N . GLU A 1 296 ? -8.775 -17.521 7.516 1.00 72.12 296 GLU A N 1
ATOM 2421 C CA . GLU A 1 296 ? -9.652 -17.107 8.624 1.00 72.12 296 GLU A CA 1
ATOM 2422 C C . GLU A 1 296 ? -8.949 -17.293 9.995 1.00 72.12 296 GLU A C 1
ATOM 2424 O O . GLU A 1 296 ? -8.399 -18.353 10.291 1.00 72.12 296 GLU A O 1
ATOM 2429 N N . ALA A 1 297 ? -8.918 -16.279 10.873 1.00 60.16 297 ALA A N 1
ATOM 2430 C CA . ALA A 1 297 ? -8.313 -16.438 12.208 1.00 60.16 297 ALA A CA 1
ATOM 2431 C C . ALA A 1 297 ? -9.067 -15.706 13.326 1.00 60.16 297 ALA A C 1
ATOM 2433 O O . ALA A 1 297 ? -9.768 -14.727 13.084 1.00 60.16 297 ALA A O 1
ATOM 2434 N N . GLU A 1 298 ? -8.889 -16.203 14.557 1.00 63.38 298 GLU A N 1
ATOM 2435 C CA . GLU A 1 298 ? -9.759 -15.945 15.717 1.00 63.38 298 GLU A CA 1
ATOM 2436 C C . GLU A 1 298 ? -9.322 -14.769 16.631 1.00 63.38 298 GLU A C 1
ATOM 2438 O O . GLU A 1 298 ? -10.116 -14.368 17.479 1.00 63.38 298 GLU A O 1
ATOM 2443 N N . ASP A 1 299 ? -8.127 -14.170 16.450 1.00 76.06 299 ASP A N 1
ATOM 2444 C CA . ASP A 1 299 ? -7.526 -13.263 17.463 1.00 76.06 299 ASP A CA 1
ATOM 2445 C C . ASP A 1 299 ? -7.063 -11.863 16.975 1.00 76.06 299 ASP A C 1
ATOM 2447 O O . ASP A 1 299 ? -6.762 -10.995 17.798 1.00 76.06 299 ASP A O 1
ATOM 2451 N N . PHE A 1 300 ? -6.980 -11.595 15.664 1.00 88.31 300 PHE A N 1
ATOM 2452 C CA . PHE A 1 300 ? -6.630 -10.268 15.123 1.00 88.31 300 PHE A CA 1
ATOM 2453 C C . PHE A 1 300 ? -7.450 -9.966 13.868 1.00 88.31 300 PHE A C 1
ATOM 2455 O O . PHE A 1 300 ? -7.603 -10.817 13.001 1.00 88.31 300 PHE A O 1
ATOM 2462 N N . GLY A 1 301 ? -7.952 -8.736 13.765 1.00 93.00 301 GLY A N 1
ATOM 2463 C CA . GLY A 1 301 ? -8.921 -8.359 12.740 1.00 93.00 301 GLY A CA 1
ATOM 2464 C C . GLY A 1 301 ? -10.355 -8.687 13.155 1.00 93.00 301 GLY A C 1
ATOM 2465 O O . GLY A 1 301 ? -10.614 -9.640 13.883 1.00 93.00 301 GLY A O 1
ATOM 2466 N N . PHE A 1 302 ? -11.295 -7.860 12.711 1.00 96.25 302 PHE A N 1
ATOM 2467 C CA . PHE A 1 302 ? -12.720 -8.047 12.962 1.00 96.25 302 PHE A CA 1
ATOM 2468 C C . PHE A 1 302 ? -13.430 -8.397 11.659 1.00 96.25 302 PHE A C 1
ATOM 2470 O O . PHE A 1 302 ? -13.291 -7.664 10.682 1.00 96.25 302 PHE A O 1
ATOM 2477 N N . ASP A 1 303 ? -14.174 -9.503 11.631 1.00 96.19 303 ASP A N 1
ATOM 2478 C CA . ASP A 1 303 ? -14.955 -9.922 10.463 1.00 96.19 303 ASP A CA 1
ATOM 2479 C C . ASP A 1 303 ? -16.175 -9.004 10.287 1.00 96.19 303 ASP A C 1
ATOM 2481 O O . ASP A 1 303 ? -17.230 -9.181 10.905 1.00 96.19 303 ASP A O 1
ATOM 2485 N N . VAL A 1 304 ? -16.016 -7.973 9.459 1.00 97.25 304 VAL A N 1
ATOM 2486 C CA . VAL A 1 304 ? -17.081 -7.006 9.169 1.00 97.25 304 VAL A CA 1
ATOM 2487 C C . VAL A 1 304 ? -18.151 -7.658 8.296 1.00 97.25 304 VAL A C 1
ATOM 2489 O O . VAL A 1 304 ? -19.337 -7.400 8.486 1.00 97.25 304 VAL A O 1
ATOM 2492 N N . LYS A 1 305 ? -17.749 -8.539 7.369 1.00 96.50 305 LYS A N 1
ATOM 2493 C CA . LYS A 1 305 ? -18.664 -9.161 6.406 1.00 96.50 305 LYS A CA 1
ATOM 2494 C C . LYS A 1 305 ? -19.733 -10.008 7.089 1.00 96.50 305 LYS A C 1
ATOM 2496 O O . LYS A 1 305 ? -20.895 -9.978 6.685 1.00 96.50 305 LYS A O 1
ATOM 2501 N N . ASN A 1 306 ? -19.347 -10.765 8.112 1.00 95.69 306 ASN A N 1
ATOM 2502 C CA . ASN A 1 306 ? -20.240 -11.695 8.801 1.00 95.69 306 ASN A CA 1
ATOM 2503 C C . ASN A 1 306 ? -20.814 -11.144 10.118 1.00 95.69 306 ASN A C 1
ATOM 2505 O O . ASN A 1 306 ? -21.424 -11.897 10.882 1.00 95.69 306 ASN A O 1
ATOM 2509 N N . SER A 1 307 ? -20.667 -9.845 10.392 1.00 96.62 307 SER A N 1
ATOM 2510 C CA . SER A 1 307 ? -21.162 -9.205 11.615 1.00 96.62 307 SER A CA 1
ATOM 2511 C C . SER A 1 307 ? -22.302 -8.217 11.360 1.00 96.62 307 SER A C 1
ATOM 2513 O O . SER A 1 307 ? -22.522 -7.711 10.257 1.00 96.62 307 SER A O 1
ATOM 2515 N N . GLN A 1 3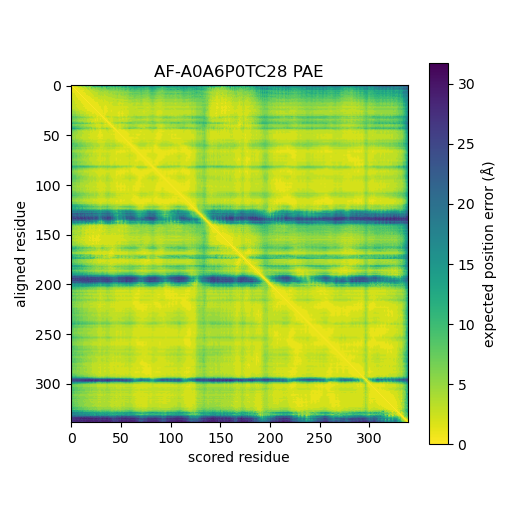08 ? -23.077 -7.947 12.412 1.00 98.12 308 GLN A N 1
ATOM 2516 C CA . GLN A 1 308 ? -24.037 -6.850 12.400 1.00 98.12 308 GLN A CA 1
ATOM 2517 C C . GLN A 1 308 ? -23.315 -5.533 12.696 1.00 98.12 308 GLN A C 1
ATOM 2519 O O . GLN A 1 308 ? -22.415 -5.494 13.536 1.00 98.12 308 GLN A O 1
ATOM 2524 N N . LEU A 1 309 ? -23.779 -4.433 12.096 1.00 98.00 309 LEU A N 1
ATOM 2525 C CA . LEU A 1 309 ? -23.236 -3.092 12.345 1.00 98.00 309 LEU A CA 1
ATOM 2526 C C . LEU A 1 309 ? -23.164 -2.755 13.846 1.00 98.00 309 LEU A C 1
ATOM 2528 O O . LEU A 1 309 ? -22.170 -2.202 14.303 1.00 98.00 309 LEU A O 1
ATOM 2532 N N . ALA A 1 310 ? -24.181 -3.135 14.626 1.00 98.19 310 ALA A N 1
ATOM 2533 C CA . ALA A 1 310 ? -24.205 -2.889 16.068 1.00 98.19 310 ALA A CA 1
ATOM 2534 C C . ALA A 1 310 ? -23.081 -3.629 16.821 1.00 98.19 310 ALA A C 1
ATOM 2536 O O . ALA A 1 310 ? -22.505 -3.075 17.761 1.00 98.19 310 ALA A O 1
ATOM 2537 N N . ASP A 1 311 ? -22.745 -4.853 16.401 1.00 98.12 311 ASP A N 1
ATOM 2538 C CA . ASP A 1 311 ? -21.657 -5.637 16.996 1.00 98.12 311 ASP A CA 1
ATOM 2539 C C . ASP A 1 311 ? -20.302 -5.021 16.632 1.00 98.12 311 ASP A C 1
ATOM 2541 O O . ASP A 1 311 ? -19.446 -4.854 17.501 1.00 98.12 311 ASP A O 1
ATOM 2545 N N . TYR A 1 312 ? -20.141 -4.600 15.374 1.00 97.88 312 TYR A N 1
ATOM 2546 C CA . TYR A 1 312 ? -18.949 -3.903 14.890 1.00 97.88 312 TYR A CA 1
ATOM 2547 C C . TYR A 1 312 ? -18.716 -2.579 15.632 1.00 97.88 312 TYR A C 1
ATOM 2549 O O . TYR A 1 312 ? -17.637 -2.350 16.179 1.00 97.88 312 TYR A O 1
ATOM 2557 N N . GLN A 1 313 ? -19.753 -1.743 15.750 1.00 98.06 313 GLN A N 1
ATOM 2558 C CA . GLN A 1 313 ? -19.713 -0.495 16.516 1.00 98.06 313 GLN A CA 1
ATOM 2559 C C . GLN A 1 313 ? -19.371 -0.726 17.989 1.00 98.06 313 GLN A C 1
ATOM 2561 O O . GLN A 1 313 ? -18.530 -0.016 18.545 1.00 98.06 313 GLN A O 1
ATOM 2566 N N . SER A 1 314 ? -19.986 -1.732 18.615 1.00 97.94 314 SER A N 1
ATOM 2567 C CA . SER A 1 314 ? -19.722 -2.069 20.016 1.00 97.94 314 SER A CA 1
ATOM 2568 C C . SER A 1 314 ? -18.283 -2.537 20.222 1.00 97.94 314 SER A C 1
ATOM 2570 O O . SER A 1 314 ? -17.612 -2.057 21.133 1.00 97.94 314 SER A O 1
ATOM 2572 N N . ALA A 1 315 ? -17.779 -3.427 19.361 1.00 97.00 315 ALA A N 1
ATOM 2573 C CA . ALA A 1 315 ? -16.407 -3.923 19.427 1.00 97.00 315 ALA A CA 1
ATOM 2574 C C . ALA A 1 315 ? -15.392 -2.779 19.305 1.00 97.00 315 ALA A C 1
ATOM 2576 O O . ALA A 1 315 ? -14.486 -2.657 20.130 1.00 97.00 315 ALA A O 1
ATOM 2577 N N . TYR A 1 316 ? -15.592 -1.892 18.330 1.00 97.00 316 TYR A N 1
ATOM 2578 C CA . TYR A 1 316 ? -14.691 -0.776 18.071 1.00 97.00 316 TYR A CA 1
ATOM 2579 C C . TYR A 1 316 ? -14.650 0.220 19.240 1.00 97.00 316 TYR A C 1
ATOM 2581 O O . TYR A 1 316 ? -13.580 0.648 19.677 1.00 97.00 316 TYR A O 1
ATOM 2589 N N . ARG A 1 317 ? -15.821 0.573 19.781 1.00 97.12 317 ARG A N 1
ATOM 2590 C CA . ARG A 1 317 ? -15.951 1.498 20.915 1.00 97.12 317 ARG A CA 1
ATOM 2591 C C . ARG A 1 317 ? -15.358 0.923 22.197 1.00 97.12 317 ARG A C 1
ATOM 2593 O O . ARG A 1 317 ? -14.622 1.632 22.877 1.00 97.12 317 ARG A O 1
ATOM 2600 N N . ASN A 1 318 ? -15.623 -0.350 22.490 1.00 97.00 318 ASN A N 1
ATOM 2601 C CA . ASN A 1 318 ? -15.045 -1.030 23.649 1.00 97.00 318 ASN A CA 1
ATOM 2602 C C . ASN A 1 318 ? -13.515 -1.072 23.558 1.00 97.00 318 ASN A C 1
ATOM 2604 O O . ASN A 1 318 ? -12.841 -0.749 24.532 1.00 97.00 318 ASN A O 1
ATOM 2608 N N . ALA A 1 319 ? -12.970 -1.381 22.378 1.00 97.00 319 ALA A N 1
ATOM 2609 C CA . ALA A 1 319 ? -11.529 -1.413 22.150 1.00 97.00 319 ALA A CA 1
ATOM 2610 C C . ALA A 1 319 ? -10.867 -0.030 22.299 1.00 97.00 319 ALA A C 1
ATOM 2612 O O . ALA A 1 319 ? -9.791 0.080 22.885 1.00 97.00 319 ALA A O 1
ATOM 2613 N N . ILE A 1 320 ? -11.506 1.045 21.813 1.00 96.38 320 ILE A N 1
ATOM 2614 C CA . ILE A 1 320 ? -11.035 2.420 22.060 1.00 96.38 320 ILE A CA 1
ATOM 2615 C C . ILE A 1 320 ? -11.060 2.734 23.556 1.00 96.38 320 ILE A C 1
ATOM 2617 O O . ILE A 1 320 ? -10.090 3.289 24.069 1.00 96.38 320 ILE A O 1
ATOM 2621 N N . ALA A 1 321 ? -12.153 2.402 24.246 1.00 95.94 321 ALA A N 1
ATOM 2622 C CA . ALA A 1 321 ? -12.298 2.722 25.658 1.00 95.94 321 ALA A CA 1
ATOM 2623 C C . ALA A 1 321 ? -11.239 2.016 26.511 1.00 95.94 321 ALA A C 1
ATOM 2625 O O . ALA A 1 321 ? -10.551 2.666 27.295 1.00 95.94 321 ALA A O 1
ATOM 2626 N N . GLU A 1 322 ? -11.035 0.718 26.279 1.00 96.12 322 GLU A N 1
ATOM 2627 C CA . GLU A 1 322 ? -9.987 -0.055 26.940 1.00 96.12 322 GLU A CA 1
ATOM 2628 C C . GLU A 1 322 ? -8.593 0.510 26.633 1.00 96.12 322 GLU A C 1
ATOM 2630 O O . GLU A 1 322 ? -7.765 0.675 27.529 1.00 96.12 322 GLU A O 1
ATOM 2635 N N . PHE A 1 323 ? -8.329 0.870 25.375 1.00 95.81 323 PHE A N 1
ATOM 2636 C CA . PHE A 1 323 ? -7.062 1.480 24.988 1.00 95.81 323 PHE A CA 1
ATOM 2637 C C . PHE A 1 323 ? -6.800 2.810 25.713 1.00 95.81 323 PHE A C 1
ATOM 2639 O O . PHE A 1 323 ? -5.684 3.040 26.186 1.00 95.81 323 PHE A O 1
ATOM 2646 N N . LEU A 1 324 ? -7.806 3.683 25.813 1.00 94.62 324 LEU A N 1
ATOM 2647 C CA . LEU A 1 324 ? -7.695 4.965 26.510 1.00 94.62 324 LEU A CA 1
ATOM 2648 C C . LEU A 1 324 ? -7.467 4.776 28.013 1.00 94.62 324 LEU A C 1
ATOM 2650 O O . LEU A 1 324 ? -6.563 5.414 28.559 1.00 94.62 324 LEU A O 1
ATOM 2654 N N . GLU A 1 325 ? -8.182 3.844 28.647 1.00 94.69 325 GLU A N 1
ATOM 2655 C CA . GLU A 1 325 ? -7.988 3.491 30.060 1.00 94.69 325 GLU A CA 1
ATOM 2656 C C . GLU A 1 325 ? -6.558 2.988 30.310 1.00 94.69 325 GLU A C 1
ATOM 2658 O O . GLU A 1 325 ? -5.848 3.486 31.188 1.00 94.69 325 GLU A O 1
ATOM 2663 N N . GLN A 1 326 ? -6.067 2.067 29.473 1.00 93.88 326 GLN A N 1
ATOM 2664 C CA . GLN A 1 326 ? -4.701 1.541 29.570 1.00 93.88 326 GLN A CA 1
ATOM 2665 C C . GLN A 1 326 ? -3.624 2.627 29.404 1.00 93.88 326 GLN A C 1
ATOM 2667 O O . GLN A 1 326 ? -2.526 2.507 29.961 1.00 93.88 326 GLN A O 1
ATOM 2672 N N . LYS A 1 327 ? -3.906 3.686 28.637 1.00 93.00 327 LYS A N 1
ATOM 2673 C CA . LYS A 1 327 ? -3.000 4.831 28.452 1.00 93.00 327 LYS A CA 1
ATOM 2674 C C . LYS A 1 327 ? -3.184 5.926 29.505 1.00 93.00 327 LYS A C 1
ATOM 2676 O O . LYS A 1 327 ? -2.377 6.855 29.521 1.00 93.00 327 LYS A O 1
ATOM 2681 N N . GLY A 1 328 ? -4.172 5.808 30.396 1.00 91.19 328 GLY A N 1
ATOM 2682 C CA . GLY A 1 328 ? -4.521 6.840 31.372 1.00 91.19 328 GLY A CA 1
ATOM 2683 C C . GLY A 1 328 ? -5.001 8.119 30.690 1.00 91.19 328 GLY A C 1
ATOM 2684 O O . GLY A 1 328 ? -4.535 9.206 31.026 1.00 91.19 328 GLY A O 1
ATOM 2685 N N . GLN A 1 329 ? -5.832 7.964 29.661 1.00 87.69 329 GLN A N 1
ATOM 2686 C CA . GLN A 1 329 ? -6.330 9.018 28.776 1.00 87.69 329 GLN A CA 1
ATOM 2687 C C . GLN A 1 329 ? -7.863 9.054 28.770 1.00 87.69 329 GLN A C 1
ATOM 2689 O O . GLN A 1 329 ? -8.487 9.352 27.752 1.00 87.69 329 GLN A O 1
ATOM 2694 N N . ASP A 1 330 ? -8.470 8.756 29.920 1.00 83.25 330 ASP A N 1
ATOM 2695 C CA . ASP A 1 330 ? -9.922 8.725 30.117 1.00 83.25 330 ASP A CA 1
ATOM 2696 C C . ASP A 1 330 ? -10.583 10.068 29.781 1.00 83.25 330 ASP A C 1
ATOM 2698 O O . ASP A 1 330 ? -11.744 10.106 29.385 1.00 83.25 330 ASP A O 1
ATOM 2702 N N . GLU A 1 331 ? -9.847 11.183 29.875 1.00 78.25 331 GLU A N 1
ATOM 2703 C CA . GLU A 1 331 ? -10.334 12.507 29.476 1.00 78.25 331 GLU A CA 1
ATOM 2704 C C . GLU A 1 331 ? -10.707 12.615 27.988 1.00 78.25 331 GLU A C 1
ATOM 2706 O O . GLU A 1 331 ? -11.396 13.559 27.602 1.00 78.25 331 GLU A O 1
ATOM 2711 N N . HIS A 1 332 ? -10.243 11.676 27.160 1.00 77.31 332 HIS A N 1
ATOM 2712 C CA . HIS A 1 332 ? -10.555 11.602 25.737 1.00 77.31 332 HIS A CA 1
ATOM 2713 C C . HIS A 1 332 ? -11.774 10.730 25.427 1.00 77.31 332 HIS A C 1
ATOM 2715 O O . HIS A 1 332 ? -12.191 10.690 24.270 1.00 77.31 332 HIS A O 1
ATOM 2721 N N . LEU A 1 333 ? -12.360 10.049 26.418 1.00 77.50 333 LEU A N 1
ATOM 2722 C CA . LEU A 1 333 ? -13.652 9.393 26.245 1.00 77.50 333 LEU A CA 1
ATOM 2723 C C . LEU A 1 333 ? -14.718 10.467 26.007 1.00 77.50 333 LEU A C 1
ATOM 2725 O O . LEU A 1 333 ? -14.906 11.374 26.818 1.00 77.50 333 LEU A O 1
ATOM 2729 N N . ALA A 1 334 ? -15.422 10.376 24.881 1.00 66.06 334 ALA A N 1
ATOM 2730 C CA . ALA A 1 334 ? -16.606 11.188 24.649 1.00 66.06 334 ALA A CA 1
ATOM 2731 C C . ALA A 1 334 ? -17.663 10.872 25.721 1.00 66.06 334 ALA A C 1
ATOM 2733 O O . ALA A 1 334 ? -17.798 9.726 26.155 1.00 66.06 334 ALA A O 1
ATOM 2734 N N . SER A 1 335 ? -18.460 11.876 26.099 1.00 53.81 335 SER A N 1
ATOM 2735 C CA . SER A 1 335 ? -19.582 11.736 27.046 1.00 53.81 335 SER A CA 1
ATOM 2736 C C . SER A 1 335 ? -20.647 10.719 26.614 1.00 53.81 335 SER A C 1
ATOM 2738 O O . SER A 1 335 ? -21.513 10.364 27.404 1.00 53.81 335 SER A O 1
ATOM 2740 N N . ASP A 1 336 ? -20.582 10.245 25.371 1.00 49.66 336 ASP A N 1
ATOM 2741 C CA . ASP A 1 336 ? -21.562 9.357 24.740 1.00 49.66 336 ASP A CA 1
ATOM 2742 C C . ASP A 1 336 ? -21.509 7.908 25.264 1.00 49.66 336 ASP A C 1
ATOM 2744 O O . ASP A 1 336 ? -22.311 7.076 24.852 1.00 49.66 336 ASP A O 1
ATOM 2748 N N . PHE A 1 337 ? -20.585 7.590 26.176 1.00 47.91 337 PHE A N 1
ATOM 2749 C CA . PHE A 1 337 ? -20.561 6.314 26.903 1.00 47.91 337 PHE A CA 1
ATOM 2750 C C . PHE A 1 337 ? -21.442 6.303 28.173 1.00 47.91 337 PHE A C 1
ATOM 2752 O O . PHE A 1 337 ? -21.492 5.279 28.855 1.00 47.91 337 PHE A O 1
ATOM 2759 N N . GLU A 1 338 ? -22.121 7.408 28.514 1.00 36.84 338 GLU A N 1
ATOM 2760 C CA . GLU A 1 338 ? -22.953 7.522 29.729 1.00 36.84 338 GLU A CA 1
ATOM 2761 C C . GLU A 1 338 ? -24.474 7.298 29.531 1.00 36.84 338 GLU A C 1
ATOM 2763 O O . GLU A 1 338 ? -25.218 7.467 30.501 1.00 36.84 338 GLU A O 1
ATOM 2768 N N . GLU A 1 339 ? -24.962 6.893 28.347 1.00 31.91 339 GLU A N 1
ATOM 2769 C CA . GLU A 1 339 ? -26.400 6.583 28.127 1.00 31.91 339 GLU A CA 1
ATOM 2770 C C . GLU A 1 339 ? -26.763 5.090 28.134 1.00 31.91 339 GLU A C 1
ATOM 2772 O O . GLU A 1 339 ? -26.192 4.309 27.338 1.00 31.91 339 GLU A O 1
#

Sequence (339 aa):
MQLYLKIYLGLSISVISFVGFLNWLVDPLWYGSGNRLSSRNFAFDERVTKTNHFLQTKRKVDYDCLILGSSTATLLRSSSFEQQTCFNYAFSAGRIEEFIDYASYVKESDIEPSTVYVGVDPGNFSFLVTEFEGTTHIENRPIYQAYLSWDAFVLSLRTLFQESPYPRYYDSRQNFEADIIENLPEYNPEFTNTELTQGCKAEKVMLYDELQQVFPDATFVGFVPPYSGCVVTNRIYTPGWLDCYLESIHEVADNFDIFYDFSIPSDTTTRTDNTYDGVHYYPQVYETVADIMQHEAEDFGFDVKNSQLADYQSAYRNAIAEFLEQKGQDEHLASDFEE

pLDDT: mean 90.49, std 11.05, range [31.91, 98.75]

Secondary structure (DSSP, 8-state):
-HHHHHHHHHHHHHHHHHHHHHHHHH-TT-SSSS-SSSSEEE--SHHHHHHHHHHHHTTTS---EEEE-SGGGGGS-GGG-TT--EEE---TT--HHHHHHHHHHHHHTT---SEEEEE--GGGGBTTS-------------HHHHHTSHHHHHHHHHHHTT--SSSEEEETTTTTEEEEPSSPPP-------------B-GGGGHHHHHHHHHSTTSEEEEEEPP--HHHHIIIIITTT-HHHHHHHHHHHHTT-SEEEE--S--TTTS-GGGBSSSSSB-HHHHHHHHHHHHH--SSSSEESTTS-HHHHHHHHHHHHHHHHHHHT-GGGS-GGG--

Mean predicted aligned error: 5.54 Å

Nearest PDB structures (foldseek):
  5ug1-assembly1_A  TM=4.560E-01  e=1.025E-03  Streptococcus pneumoniae
  5xcz-assembly1_A  TM=2.988E-01  e=1.724E-01  Phanerodontia chrysosporium
  8wyv-assembly1_A  TM=2.611E-01  e=3.699E-01  Phanerodontia chrysosporium
  2pju-assembly1_A  TM=3.413E-01  e=1.899E+00  Escherichia coli
  8dvw-assembly1_A  TM=1.395E-01  e=6.302E+00  Campylobacter concisus

Solvent-accessible surface area (backbone atoms only — not comparable to full-atom values): 18523 Å² total; per-residue (Å²): 109,71,68,59,52,52,51,51,52,52,51,52,51,50,53,49,50,49,41,31,50,48,22,64,43,35,18,51,52,18,83,62,73,31,19,71,85,47,51,60,33,47,75,52,63,47,74,48,23,48,49,35,38,47,72,69,38,62,87,79,44,80,52,39,21,38,33,34,21,22,48,56,44,38,34,47,48,42,84,46,41,91,91,49,44,41,47,68,66,27,25,79,83,45,47,70,73,55,45,36,53,52,50,44,51,40,44,78,66,80,44,75,38,56,30,38,37,36,44,51,59,73,64,70,33,34,66,86,51,74,79,84,88,68,81,86,70,84,70,82,68,58,66,72,64,47,32,62,31,67,65,40,39,53,46,26,50,29,50,74,69,69,58,56,96,49,77,36,28,29,26,43,83,55,84,65,32,49,46,68,55,84,88,66,66,80,39,77,87,78,92,52,91,53,85,52,79,52,61,71,37,63,79,52,43,62,52,51,48,56,40,41,66,69,47,76,87,31,49,33,36,37,30,30,57,52,24,16,37,66,46,42,38,44,69,33,46,61,19,67,36,42,67,56,52,52,53,39,52,48,60,40,22,71,61,30,80,40,21,34,37,37,34,53,42,41,89,67,28,61,40,47,90,46,23,56,72,39,48,44,51,43,48,74,58,34,41,53,52,40,43,38,78,73,68,66,61,96,85,67,56,42,63,48,53,87,48,53,69,69,56,52,51,48,52,46,51,52,30,47,51,54,52,28,52,78,68,72,40,60,88,69,57,65,77,81,79,78,122